Protein AF-0000000077361759 (afdb_homodimer)

Organism: Vitis vinifera (NCBI:txid29760)

Radius of gyration: 20.51 Å; Cα contacts (8 Å, |Δi|>4): 330; chains: 2; bounding box: 60×79×34 Å

Nearest PDB structures (foldseek):
  5kuy-assembly1_G  TM=6.971E-01  e=6.379E-03  synthetic construct
  1yqf-assembly2_E  TM=3.856E-01  e=1.684E+00  Leishmania major
  5kuy-assembly1_G  TM=6.968E-01  e=5.616E-03  synthetic construct
  1yqf-assembly2_E  TM=3.857E-01  e=1.584E+00  Leishmania major

InterPro domains:
  IPR000010 Cystatin domain [PF16845] (18-90)
  IPR046350 Cystatin superfamily [SSF54403] (20-90)

pLDDT: mean 85.82, std 22.62, range [22.23, 98.94]

Structure (mmCIF, N/CA/C/O backbone):
data_AF-0000000077361759-model_v1
#
loop_
_entity.id
_entity.type
_entity.pdbx_description
1 polymer 'Uncharacterized protein'
#
loop_
_atom_site.group_PDB
_atom_site.id
_atom_site.type_symbol
_atom_site.label_atom_id
_atom_site.label_alt_id
_atom_site.label_comp_id
_atom_site.label_asym_id
_atom_site.label_entity_id
_atom_site.label_seq_id
_atom_site.pdbx_PDB_ins_code
_atom_site.Cartn_x
_atom_site.Cartn_y
_atom_site.Cartn_z
_atom_site.occupancy
_atom_site.B_iso_or_equiv
_atom_site.auth_seq_id
_atom_site.auth_comp_id
_atom_site.auth_asym_id
_atom_site.auth_atom_id
_atom_site.pdbx_PDB_model_num
ATOM 1 N N . MET A 1 1 ? -42.688 -2.104 -2.352 1 22.23 1 MET A N 1
ATOM 2 C CA . MET A 1 1 ? -41.75 -3.201 -2.172 1 22.23 1 MET A CA 1
ATOM 3 C C . MET A 1 1 ? -40.312 -2.715 -2.32 1 22.23 1 MET A C 1
ATOM 5 O O . MET A 1 1 ? -39.875 -2.406 -3.428 1 22.23 1 MET A O 1
ATOM 9 N N . ALA A 1 2 ? -39.812 -1.783 -1.618 1 29.5 2 ALA A N 1
ATOM 10 C CA . ALA A 1 2 ? -38.969 -0.663 -1.976 1 29.5 2 ALA A CA 1
ATOM 11 C C . ALA A 1 2 ? -37.531 -1.145 -2.309 1 29.5 2 ALA A C 1
ATOM 13 O O . ALA A 1 2 ? -36.938 -1.868 -1.523 1 29.5 2 ALA A O 1
ATOM 14 N N . GLN A 1 3 ? -37.188 -1.726 -3.535 1 32.84 3 GLN A N 1
ATOM 15 C CA . GLN A 1 3 ? -36.188 -2.561 -4.211 1 32.84 3 GLN A CA 1
ATOM 16 C C . GLN A 1 3 ? -34.781 -2.115 -3.877 1 32.84 3 GLN A C 1
ATOM 18 O O . GLN A 1 3 ? -34.531 -0.922 -3.709 1 32.84 3 GLN A O 1
ATOM 23 N N . VAL A 1 4 ? -33.938 -2.748 -2.934 1 31.88 4 VAL A N 1
ATOM 24 C CA . VAL A 1 4 ? -32.688 -2.723 -2.223 1 31.88 4 VAL A CA 1
ATOM 25 C C . VAL A 1 4 ? -31.531 -2.482 -3.211 1 31.88 4 VAL A C 1
ATOM 27 O O . VAL A 1 4 ? -31.156 -3.381 -3.969 1 31.88 4 VAL A O 1
ATOM 30 N N . ALA A 1 5 ? -31.484 -1.568 -4.199 1 36.09 5 ALA A N 1
ATOM 31 C CA . ALA A 1 5 ? -30.531 -1.2 -5.246 1 36.09 5 ALA A CA 1
ATOM 32 C C . ALA A 1 5 ? -29.094 -1.32 -4.746 1 36.09 5 ALA A C 1
ATOM 34 O O . ALA A 1 5 ? -28.828 -1.143 -3.557 1 36.09 5 ALA A O 1
ATOM 35 N N . GLN A 1 6 ? -28.156 -2.26 -5.215 1 38.97 6 GLN A N 1
ATOM 36 C CA . GLN A 1 6 ? -26.766 -2.551 -4.949 1 38.97 6 GLN A CA 1
ATOM 37 C C . GLN A 1 6 ? -25.969 -1.269 -4.734 1 38.97 6 GLN A C 1
ATOM 39 O O . GLN A 1 6 ? -25.828 -0.453 -5.648 1 38.97 6 GLN A O 1
ATOM 44 N N . GLY A 1 7 ? -26.062 -0.328 -3.84 1 36.59 7 GLY A N 1
ATOM 45 C CA . GLY A 1 7 ? -25.625 0.999 -3.443 1 36.59 7 GLY A CA 1
ATOM 46 C C . GLY A 1 7 ? -24.172 1.281 -3.812 1 36.59 7 GLY A C 1
ATOM 47 O O . GLY A 1 7 ? -23.281 0.529 -3.436 1 36.59 7 GLY A O 1
ATOM 48 N N . VAL A 1 8 ? -23.875 1.602 -5.086 1 37.62 8 VAL A N 1
ATOM 49 C CA . VAL A 1 8 ? -22.578 2.201 -5.359 1 37.62 8 VAL A CA 1
ATOM 50 C C . VAL A 1 8 ? -22.125 3.02 -4.156 1 37.62 8 VAL A C 1
ATOM 52 O O . VAL A 1 8 ? -22.797 3.963 -3.744 1 37.62 8 VAL A O 1
ATOM 55 N N . GLN A 1 9 ? -21.922 2.57 -2.947 1 39.72 9 GLN A N 1
ATOM 56 C CA . GLN A 1 9 ? -21.281 3.324 -1.872 1 39.72 9 GLN A CA 1
ATOM 57 C C . GLN A 1 9 ? -20.094 4.117 -2.391 1 39.72 9 GLN A C 1
ATOM 59 O O . GLN A 1 9 ? -19.125 3.535 -2.9 1 39.72 9 GLN A O 1
ATOM 64 N N . LEU A 1 10 ? -20.344 5.125 -3.238 1 42.75 10 LEU A N 1
ATOM 65 C CA . LEU A 1 10 ? -19.234 6.051 -3.42 1 42.75 10 LEU A CA 1
ATOM 66 C C . LEU A 1 10 ? -18.391 6.152 -2.148 1 42.75 10 LEU A C 1
ATOM 68 O O . LEU A 1 10 ? -18.906 6.527 -1.093 1 42.75 10 LEU A O 1
ATOM 72 N N . GLN A 1 11 ? -17.672 5.191 -1.852 1 50.59 11 GLN A N 1
ATOM 73 C CA . GLN A 1 11 ? -16.844 5.27 -0.66 1 50.59 11 GLN A CA 1
ATOM 74 C C . GLN A 1 11 ? -16.188 6.645 -0.527 1 50.59 11 GLN A C 1
ATOM 76 O O . GLN A 1 11 ? -15.273 6.98 -1.274 1 50.59 11 GLN A O 1
ATOM 81 N N . SER A 1 12 ? -17.125 7.641 -0.289 1 61.78 12 SER A N 1
ATOM 82 C CA . SER A 1 12 ? -16.594 8.93 0.12 1 61.78 12 SER A CA 1
ATOM 83 C C . SER A 1 12 ? -15.453 8.758 1.12 1 61.78 12 SER A C 1
ATOM 85 O O . SER A 1 12 ? -15.531 7.93 2.025 1 61.78 12 SER A O 1
ATOM 87 N N . GLN A 1 13 ? -14.305 9.156 0.625 1 72.38 13 GLN A N 1
ATOM 88 C CA . GLN A 1 13 ? -13.188 9.172 1.56 1 72.38 13 GLN A CA 1
ATOM 89 C C . GLN A 1 13 ? -13.539 9.945 2.826 1 72.38 13 GLN A C 1
ATOM 91 O O . GLN A 1 13 ? -14.008 11.086 2.756 1 72.38 13 GLN A O 1
ATOM 96 N N . GLU A 1 14 ? -13.688 9.211 3.906 1 84.31 14 GLU A N 1
ATOM 97 C CA . GLU A 1 14 ? -13.867 9.914 5.176 1 84.31 14 GLU A CA 1
ATOM 98 C C . GLU A 1 14 ? -12.547 10.492 5.684 1 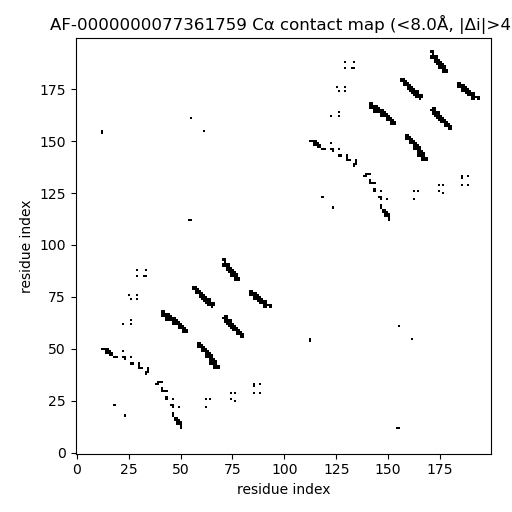84.31 14 GLU A C 1
ATOM 100 O O . GLU A 1 14 ? -11.531 9.797 5.699 1 84.31 14 GLU A O 1
ATOM 105 N N . TRP A 1 15 ? -12.547 11.812 5.812 1 92.38 15 TRP A N 1
ATOM 106 C CA . TRP A 1 15 ? -11.375 12.484 6.367 1 92.38 15 TRP A CA 1
ATOM 107 C C . TRP A 1 15 ? -11.594 12.828 7.84 1 92.38 15 TRP A C 1
ATOM 109 O O . TRP A 1 15 ? -12.68 13.25 8.234 1 92.38 15 TRP A O 1
ATOM 119 N N . VAL A 1 16 ? -10.617 12.562 8.602 1 91.44 16 VAL A N 1
ATOM 120 C CA . VAL A 1 16 ? -10.57 13.008 9.992 1 91.44 16 VAL A CA 1
ATOM 121 C C . VAL A 1 16 ? -9.734 14.281 10.094 1 91.44 16 VAL A C 1
ATOM 123 O O . VAL A 1 16 ? -8.57 14.305 9.688 1 91.44 16 VAL A O 1
ATOM 126 N N . MET A 1 17 ? -10.297 15.375 10.609 1 90.88 17 MET A N 1
ATOM 127 C CA . MET A 1 17 ? -9.656 16.688 10.625 1 90.88 17 MET A CA 1
ATOM 128 C C . MET A 1 17 ? -9.25 17.078 12.039 1 90.88 17 MET A C 1
ATOM 130 O O . MET A 1 17 ? -8.609 18.109 12.25 1 90.88 17 MET A O 1
ATOM 134 N N . VAL A 1 18 ? -9.445 16.297 12.938 1 87.56 18 VAL A N 1
ATOM 135 C CA . VAL A 1 18 ? -9.125 16.594 14.328 1 87.56 18 VAL A CA 1
ATOM 136 C C . VAL A 1 18 ? -7.766 15.984 14.688 1 87.56 18 VAL A C 1
ATOM 138 O O . VAL A 1 18 ? -7.277 15.086 13.992 1 87.56 18 VAL A O 1
ATOM 141 N N . GLU A 1 19 ? -7.285 16.547 15.773 1 89.5 19 GLU A N 1
ATOM 142 C CA . GLU A 1 19 ? -6.055 15.945 16.266 1 89.5 19 GLU A CA 1
ATOM 143 C C . GLU A 1 19 ? -6.211 14.438 16.469 1 89.5 19 GLU A C 1
ATOM 145 O O . GLU A 1 19 ? -7.191 13.984 17.062 1 89.5 19 GLU A O 1
ATOM 150 N N . ASN A 1 20 ? -5.254 13.742 15.945 1 94.88 20 ASN A N 1
ATOM 151 C CA . ASN A 1 20 ? -5.238 12.281 15.992 1 94.88 20 ASN A CA 1
ATOM 152 C C . ASN A 1 20 ? -3.82 11.75 16.172 1 94.88 20 ASN A C 1
ATOM 154 O O . ASN A 1 20 ? -2.984 11.883 15.281 1 94.88 20 ASN A O 1
ATOM 158 N N . LYS A 1 21 ? -3.643 11.109 17.328 1 96.81 21 LYS A N 1
ATOM 159 C CA . LYS A 1 21 ? -2.303 10.664 17.688 1 96.81 21 LYS A CA 1
ATOM 160 C C . LYS A 1 21 ? -1.774 9.633 16.703 1 96.81 21 LYS A C 1
ATOM 162 O O . LYS A 1 21 ? -0.574 9.578 16.438 1 96.81 21 LYS A O 1
ATOM 167 N N . ASP A 1 22 ? -2.645 8.75 16.25 1 97.94 22 ASP A N 1
ATOM 168 C CA . ASP A 1 22 ? -2.229 7.727 15.297 1 97.94 22 ASP A CA 1
ATOM 169 C C . ASP A 1 22 ? -1.763 8.352 13.984 1 97.94 22 ASP A C 1
ATOM 171 O O . ASP A 1 22 ? -0.723 7.973 13.445 1 97.94 22 ASP A O 1
ATOM 175 N N . TYR A 1 23 ? -2.525 9.328 13.469 1 98.5 23 TYR A N 1
ATOM 176 C CA . TYR A 1 23 ? -2.123 10.023 12.25 1 98.5 23 TYR A CA 1
ATOM 177 C C . TYR A 1 23 ? -0.838 10.812 12.477 1 98.5 23 TYR A C 1
ATOM 179 O O . TYR A 1 23 ? 0.028 10.859 11.602 1 98.5 23 TYR A O 1
ATOM 187 N N . ASP A 1 24 ? -0.705 11.383 13.68 1 98.62 24 ASP A N 1
ATOM 188 C CA . ASP A 1 24 ? 0.52 12.125 13.969 1 98.62 24 ASP A CA 1
ATOM 189 C C . ASP A 1 24 ? 1.739 11.203 13.922 1 98.62 24 ASP A C 1
ATOM 191 O O . ASP A 1 24 ? 2.775 11.57 13.359 1 98.62 24 ASP A O 1
ATOM 195 N N . ARG A 1 25 ? 1.594 10.102 14.516 1 98.69 25 ARG A N 1
ATOM 196 C CA . ARG A 1 25 ? 2.682 9.125 14.547 1 98.69 25 ARG A CA 1
ATOM 197 C C . ARG A 1 25 ? 3.127 8.758 13.141 1 98.69 25 ARG A C 1
ATOM 199 O O . ARG A 1 25 ? 4.324 8.758 12.844 1 98.69 25 ARG A O 1
ATOM 206 N N . VAL A 1 26 ? 2.207 8.484 12.352 1 98.75 26 VAL A N 1
ATOM 207 C CA . VAL A 1 26 ? 2.502 8.031 10.992 1 98.75 26 VAL A CA 1
ATOM 208 C C . VAL A 1 26 ? 3.043 9.195 10.172 1 98.75 26 VAL A C 1
ATOM 210 O O . VAL A 1 26 ? 3.947 9.016 9.352 1 98.75 26 VAL A O 1
ATOM 213 N N . ALA A 1 27 ? 2.553 10.375 10.398 1 98.88 27 ALA A N 1
ATOM 214 C CA . ALA A 1 27 ? 3.029 11.562 9.695 1 98.88 27 ALA A CA 1
ATOM 215 C C . ALA A 1 27 ? 4.488 11.852 10.031 1 98.88 27 ALA A C 1
ATOM 217 O O . ALA A 1 27 ? 5.281 12.188 9.148 1 98.88 27 ALA A O 1
ATOM 218 N N . LYS A 1 28 ? 4.777 11.742 11.242 1 98.81 28 LYS A N 1
ATOM 219 C CA . LYS A 1 28 ? 6.164 11.945 11.656 1 98.81 28 LYS A CA 1
ATOM 220 C C . LYS A 1 28 ? 7.09 10.938 10.977 1 98.81 28 LYS A C 1
ATOM 222 O O . LYS A 1 28 ? 8.188 11.297 10.531 1 98.81 28 LYS A O 1
ATOM 227 N N . TYR A 1 29 ? 6.672 9.742 10.859 1 98.94 29 TYR A N 1
ATOM 228 C CA . TYR A 1 29 ? 7.438 8.75 10.109 1 98.94 29 TYR A CA 1
ATOM 229 C C . TYR A 1 29 ? 7.605 9.188 8.656 1 98.94 29 TYR A C 1
ATOM 231 O O . TYR A 1 29 ? 8.695 9.086 8.094 1 98.94 29 TYR A O 1
ATOM 239 N N . ALA A 1 30 ? 6.547 9.594 8.055 1 98.88 30 ALA A N 1
ATOM 240 C CA . ALA A 1 30 ? 6.574 9.977 6.645 1 98.88 30 ALA A CA 1
ATOM 241 C C . ALA A 1 30 ? 7.574 11.109 6.406 1 98.88 30 ALA A C 1
ATOM 243 O O . ALA A 1 30 ? 8.344 11.07 5.449 1 98.88 30 ALA A O 1
ATOM 244 N N . VAL A 1 31 ? 7.527 12.078 7.246 1 98.88 31 VAL A N 1
ATOM 245 C CA . VAL A 1 31 ? 8.438 13.211 7.117 1 98.88 31 VAL A CA 1
ATOM 246 C C . VAL A 1 31 ? 9.875 12.742 7.281 1 98.88 31 VAL A C 1
ATOM 248 O O . VAL A 1 31 ? 10.75 13.117 6.492 1 98.88 31 VAL A O 1
ATOM 251 N N . ALA A 1 32 ? 10.125 11.93 8.289 1 98.81 32 ALA A N 1
ATOM 252 C CA . ALA A 1 32 ? 11.477 11.414 8.531 1 98.81 32 ALA A CA 1
ATOM 253 C C . ALA A 1 32 ? 11.961 10.578 7.348 1 98.81 32 ALA A C 1
ATOM 255 O O . ALA A 1 32 ? 13.117 10.695 6.934 1 98.81 32 ALA A O 1
ATOM 256 N N . GLU A 1 33 ? 11.156 9.734 6.824 1 98.62 33 GLU A N 1
ATOM 257 C CA . GLU A 1 33 ? 11.523 8.883 5.695 1 98.62 33 GLU A CA 1
ATOM 258 C C . GLU A 1 33 ? 11.812 9.711 4.449 1 98.62 33 GLU A C 1
ATOM 260 O O . GLU A 1 33 ? 12.742 9.406 3.695 1 98.62 33 GLU A O 1
ATOM 265 N N . GLU A 1 34 ? 10.969 10.695 4.219 1 98.5 34 GLU A N 1
ATOM 266 C CA . GLU A 1 34 ? 11.227 11.594 3.098 1 98.5 34 GLU A CA 1
ATOM 267 C C . GLU A 1 34 ? 12.586 12.281 3.24 1 98.5 34 GLU A C 1
ATOM 269 O O . GLU A 1 34 ? 13.344 12.367 2.273 1 98.5 34 GLU A O 1
ATOM 274 N N . ASN A 1 35 ? 12.867 12.75 4.426 1 98.75 35 ASN A N 1
ATOM 275 C CA . ASN A 1 35 ? 14.164 13.352 4.691 1 98.75 35 ASN A CA 1
ATOM 276 C C . ASN A 1 35 ? 15.305 12.375 4.418 1 98.75 35 ASN A C 1
ATOM 278 O O . ASN A 1 35 ? 16.328 12.758 3.855 1 98.75 35 ASN A O 1
ATOM 282 N N . ARG A 1 36 ? 15.109 11.242 4.891 1 98.56 36 ARG A N 1
ATOM 283 C CA . ARG A 1 36 ? 16.141 10.219 4.68 1 98.56 36 ARG A CA 1
ATOM 284 C C . ARG A 1 36 ? 16.359 9.969 3.191 1 98.56 36 ARG A C 1
ATOM 286 O O . ARG A 1 36 ? 17.5 9.891 2.734 1 98.56 36 ARG A O 1
ATOM 293 N N . ARG A 1 37 ? 15.352 9.875 2.422 1 96.75 37 ARG A N 1
ATOM 294 C CA . ARG A 1 37 ? 15.414 9.539 1.002 1 96.75 37 ARG A CA 1
ATOM 295 C C . ARG A 1 37 ? 16.031 10.68 0.2 1 96.75 37 ARG A C 1
ATOM 297 O O . ARG A 1 37 ? 16.781 10.438 -0.756 1 96.75 37 ARG A O 1
ATOM 304 N N . LYS A 1 38 ? 15.711 11.867 0.56 1 96.81 38 LYS A N 1
ATOM 305 C CA . LYS A 1 38 ? 16.094 13 -0.277 1 96.81 38 LYS A CA 1
ATOM 306 C C . LYS A 1 38 ? 17.25 13.781 0.347 1 96.81 38 LYS A C 1
ATOM 308 O O . LYS A 1 38 ? 17.766 14.727 -0.255 1 96.81 38 LYS A O 1
ATOM 313 N N . GLY A 1 39 ? 17.578 13.344 1.485 1 97.25 39 GLY A N 1
ATOM 314 C CA . GLY A 1 39 ? 18.594 14.102 2.203 1 97.25 39 GLY A CA 1
ATOM 315 C C . GLY A 1 39 ? 18.094 15.453 2.68 1 97.25 39 GLY A C 1
ATOM 316 O O . GLY A 1 39 ? 18.844 16.438 2.66 1 97.25 39 GLY A O 1
ATOM 317 N N . GLY A 1 40 ? 16.875 15.438 3.057 1 97.19 40 GLY A N 1
ATOM 318 C CA . GLY A 1 40 ? 16.266 16.703 3.48 1 97.19 40 GLY A CA 1
ATOM 319 C C . GLY A 1 40 ? 16.219 16.859 4.988 1 97.19 40 GLY A C 1
ATOM 320 O O . GLY A 1 40 ? 16.766 16.031 5.723 1 97.19 40 GLY A O 1
ATOM 321 N N . HIS A 1 41 ? 15.547 18 5.414 1 98 41 HIS A N 1
ATOM 322 C CA . HIS A 1 41 ? 15.469 18.297 6.84 1 98 41 HIS A CA 1
ATOM 323 C C . HIS A 1 41 ? 14.109 18.891 7.203 1 98 41 HIS A C 1
ATOM 325 O O . HIS A 1 41 ? 14.023 19.766 8.07 1 98 41 HIS A O 1
ATOM 331 N N . LEU A 1 42 ? 13.141 18.438 6.57 1 98.12 42 LEU A N 1
ATOM 332 C CA . LEU A 1 42 ? 11.781 18.875 6.879 1 98.12 42 LEU A CA 1
ATOM 333 C C . LEU A 1 42 ? 11.414 18.516 8.312 1 98.12 42 LEU A C 1
ATOM 335 O O . LEU A 1 42 ? 11.844 17.484 8.836 1 98.12 42 LEU A O 1
ATOM 339 N N . LYS A 1 43 ? 10.648 19.453 8.898 1 98.62 43 LYS A N 1
ATOM 340 C CA . LYS A 1 43 ? 10.164 19.203 10.25 1 98.62 43 LYS A CA 1
ATOM 341 C C . LYS A 1 43 ? 8.641 19.141 10.289 1 98.62 43 LYS A C 1
ATOM 343 O O . LYS A 1 43 ? 7.969 20 9.727 1 98.62 43 LYS A O 1
ATOM 348 N N . PHE A 1 44 ? 8.148 18.172 11.062 1 98.69 44 PHE A N 1
ATOM 349 C CA . PHE A 1 44 ? 6.715 17.969 11.234 1 98.69 44 PHE A CA 1
ATOM 350 C C . PHE A 1 44 ? 6.102 19.062 12.086 1 98.69 44 PHE A C 1
ATOM 352 O O . PHE A 1 44 ? 6.648 19.438 13.125 1 98.69 44 PHE A O 1
ATOM 359 N N . LYS A 1 45 ? 5 19.547 11.555 1 98.31 45 LYS A N 1
ATOM 360 C CA . LYS A 1 45 ? 4.23 20.5 12.352 1 98.31 45 LYS A CA 1
ATOM 361 C C . LYS A 1 45 ? 2.908 19.891 12.812 1 98.31 45 LYS A C 1
ATOM 363 O O . LYS A 1 45 ? 2.646 19.797 14.016 1 98.31 45 LYS A O 1
ATOM 368 N N . CYS A 1 46 ? 2.004 19.5 11.906 1 98.25 46 CYS A N 1
ATOM 369 C CA . CYS A 1 46 ? 0.742 18.859 12.266 1 98.25 46 CYS A CA 1
ATOM 370 C C . CYS A 1 46 ? 0.167 18.094 11.078 1 98.25 46 CYS A C 1
ATOM 372 O O . CYS A 1 46 ? 0.627 18.25 9.945 1 98.25 46 CYS A O 1
ATOM 374 N N . VAL A 1 47 ? -0.775 17.234 11.422 1 98.62 47 VAL A N 1
ATOM 375 C CA . VAL A 1 47 ? -1.627 16.656 10.398 1 98.62 47 VAL A CA 1
ATOM 376 C C . VAL A 1 47 ? -2.873 17.516 10.203 1 98.62 47 VAL A C 1
ATOM 378 O O . VAL A 1 47 ? -3.646 17.719 11.141 1 98.62 47 VAL A O 1
ATOM 381 N N . ILE A 1 48 ? -3.045 18.016 8.938 1 98 48 ILE A N 1
ATOM 382 C CA . ILE A 1 48 ? -4.23 18.812 8.617 1 98 48 ILE A CA 1
ATOM 383 C C . ILE A 1 48 ? -5.449 17.891 8.523 1 98 48 ILE A C 1
ATOM 385 O O . ILE A 1 48 ? -6.512 18.203 9.07 1 98 48 ILE A O 1
ATOM 389 N N . LYS A 1 49 ? -5.328 16.812 7.906 1 97.56 49 LYS A N 1
ATOM 390 C CA . LYS A 1 49 ? -6.355 15.773 7.816 1 97.56 49 LYS A CA 1
ATOM 391 C C . LYS A 1 49 ? -5.758 14.445 7.383 1 97.56 49 LYS A C 1
ATOM 393 O O . LYS A 1 49 ? -4.688 14.406 6.773 1 97.56 49 LYS A O 1
ATOM 398 N N . GLY A 1 50 ? -6.41 13.391 7.699 1 97.81 50 GLY A N 1
ATOM 399 C CA . GLY A 1 50 ? -5.969 12.047 7.352 1 97.81 50 GLY A CA 1
ATOM 400 C C . GLY A 1 50 ? -7.113 11.078 7.145 1 97.81 50 GLY A C 1
ATOM 401 O O . GLY A 1 50 ? -8.227 11.32 7.605 1 97.81 50 GLY A O 1
ATOM 402 N N . SER A 1 51 ? -6.883 10.086 6.434 1 96.81 51 SER A N 1
ATOM 403 C CA . SER A 1 51 ? -7.758 8.938 6.219 1 96.81 51 SER A CA 1
ATOM 404 C C . SER A 1 51 ? -6.969 7.633 6.184 1 96.81 51 SER A C 1
ATOM 406 O O . SER A 1 51 ? -5.781 7.629 5.848 1 96.81 51 SER A O 1
ATOM 408 N N . LYS A 1 52 ? -7.621 6.594 6.609 1 95.12 52 LYS A N 1
ATOM 409 C CA . LYS A 1 52 ? -6.957 5.297 6.512 1 95.12 52 LYS A CA 1
ATOM 410 C C . LYS A 1 52 ? -7.961 4.188 6.223 1 95.12 52 LYS A C 1
ATOM 412 O O . LYS A 1 52 ? -9.148 4.316 6.535 1 95.12 52 LYS A O 1
ATOM 417 N N . ILE A 1 53 ? -7.574 3.146 5.648 1 92.69 53 ILE A N 1
ATOM 418 C CA . ILE A 1 53 ? -8.312 1.899 5.488 1 92.69 53 ILE A CA 1
ATOM 419 C C . ILE A 1 53 ? -7.461 0.726 5.965 1 92.69 53 ILE A C 1
ATOM 421 O O . ILE A 1 53 ? -6.23 0.759 5.855 1 92.69 53 ILE A O 1
ATOM 425 N N . ASN A 1 54 ? -8.055 -0.168 6.598 1 92.62 54 ASN A N 1
ATOM 426 C CA . ASN A 1 54 ? -7.422 -1.42 6.996 1 92.62 54 ASN A CA 1
ATOM 427 C C . ASN A 1 54 ? -8.023 -2.613 6.258 1 92.62 54 ASN A C 1
ATOM 429 O O . ASN A 1 54 ? -9.219 -2.883 6.383 1 92.62 54 ASN A O 1
ATOM 433 N N . GLN A 1 55 ? -7.199 -3.141 5.453 1 90.44 55 GLN A N 1
ATOM 434 C CA . GLN A 1 55 ? -7.586 -4.328 4.695 1 90.44 55 GLN A CA 1
ATOM 435 C C . GLN A 1 55 ? -6.477 -5.375 4.719 1 90.44 55 GLN A C 1
ATOM 437 O O . GLN A 1 55 ? -5.297 -5.043 4.586 1 90.44 55 GLN A O 1
ATOM 442 N N . TRP A 1 56 ? -6.797 -6.68 4.867 1 92.06 56 TRP A N 1
ATOM 443 C CA . TRP A 1 56 ? -5.934 -7.852 4.773 1 92.06 56 TRP A CA 1
ATOM 444 C C . TRP A 1 56 ? -4.773 -7.758 5.758 1 92.06 56 TRP A C 1
ATOM 446 O O . TRP A 1 56 ? -3.662 -8.195 5.461 1 92.06 56 TRP A O 1
ATOM 456 N N . GLY A 1 57 ? -4.859 -7.027 6.758 1 92.44 57 GLY A N 1
ATOM 457 C CA . GLY A 1 57 ? -3.797 -6.906 7.742 1 92.44 57 GLY A CA 1
ATOM 458 C C . GLY A 1 57 ? -2.82 -5.789 7.43 1 92.44 57 GLY A C 1
ATOM 459 O O . GLY A 1 57 ? -1.754 -5.699 8.039 1 92.44 57 GLY A O 1
ATOM 460 N N . ILE A 1 58 ? -3.174 -4.992 6.445 1 94.5 58 ILE A N 1
ATOM 461 C CA . ILE A 1 58 ? -2.348 -3.838 6.109 1 94.5 58 ILE A CA 1
ATOM 462 C C . ILE A 1 58 ? -3.184 -2.562 6.184 1 94.5 58 ILE A C 1
ATOM 464 O O . ILE A 1 58 ? -4.332 -2.537 5.73 1 94.5 58 ILE A O 1
ATOM 468 N N . THR A 1 59 ? -2.678 -1.527 6.746 1 96.31 59 THR A N 1
ATOM 469 C CA . THR A 1 59 ? -3.322 -0.22 6.801 1 96.31 59 THR A CA 1
ATOM 470 C C . THR A 1 59 ? -2.688 0.737 5.797 1 96.31 59 THR A C 1
ATOM 472 O O . THR A 1 59 ? -1.462 0.812 5.691 1 96.31 59 THR A O 1
ATOM 475 N N . LEU A 1 60 ? -3.553 1.445 5.047 1 96.62 60 LEU A N 1
ATOM 476 C CA . LEU A 1 60 ? -3.119 2.533 4.18 1 96.62 60 LEU A CA 1
ATOM 477 C C . LEU A 1 60 ? -3.57 3.883 4.73 1 96.62 60 LEU A C 1
ATOM 479 O O . LEU A 1 60 ? -4.734 4.047 5.105 1 96.62 60 LEU A O 1
ATOM 483 N N . TYR A 1 61 ? -2.588 4.742 4.797 1 97.56 61 TYR A N 1
ATOM 484 C CA . TYR A 1 61 ? -2.887 6.105 5.23 1 97.56 61 TYR A CA 1
ATOM 485 C C . TYR A 1 61 ? -2.766 7.086 4.07 1 97.56 61 TYR A C 1
ATOM 487 O O . TYR A 1 61 ? -1.832 6.996 3.268 1 97.56 61 TYR A O 1
ATOM 495 N N . ASN A 1 62 ? -3.713 7.91 3.912 1 98 62 ASN A N 1
ATOM 496 C CA . ASN A 1 62 ? -3.666 9.141 3.131 1 98 62 ASN A CA 1
ATOM 497 C C . ASN A 1 62 ? -3.688 10.375 4.031 1 98 62 ASN A C 1
ATOM 499 O O . ASN A 1 62 ? -4.707 10.68 4.648 1 98 62 ASN A O 1
ATOM 503 N N . LEU A 1 63 ? -2.498 11.086 4.09 1 98.31 63 LEU A N 1
ATOM 504 C CA . LEU A 1 63 ? -2.346 12.172 5.055 1 98.31 63 LEU A CA 1
ATOM 505 C C . LEU A 1 63 ? -2.064 13.492 4.344 1 98.31 63 LEU A C 1
ATOM 507 O O . LEU A 1 63 ? -1.31 13.531 3.371 1 98.31 63 LEU A O 1
ATOM 511 N N . ILE A 1 64 ? -2.635 14.555 4.789 1 98.56 64 ILE A N 1
ATOM 512 C CA . ILE A 1 64 ? -2.188 15.914 4.504 1 98.56 64 ILE A CA 1
ATOM 513 C C . ILE A 1 64 ? -1.475 16.484 5.727 1 98.56 64 ILE A C 1
ATOM 515 O O . ILE A 1 64 ? -2.076 16.625 6.793 1 98.56 64 ILE A O 1
ATOM 519 N N . ILE A 1 65 ? -0.257 16.781 5.52 1 98.5 65 ILE A N 1
ATOM 520 C CA . ILE A 1 65 ? 0.669 17.141 6.586 1 98.5 65 ILE A CA 1
ATOM 521 C C . ILE A 1 65 ? 1.162 18.562 6.387 1 98.5 65 ILE A C 1
ATOM 523 O O . ILE A 1 65 ? 1.475 18.969 5.262 1 98.5 65 ILE A O 1
ATOM 527 N N . GLU A 1 66 ? 1.211 19.328 7.438 1 98.12 66 GLU A N 1
ATOM 528 C CA . GLU A 1 66 ? 1.899 20.609 7.418 1 98.12 66 GLU A CA 1
ATOM 529 C C . GLU A 1 66 ? 3.277 20.516 8.062 1 98.12 66 GLU A C 1
ATOM 531 O O . GLU A 1 66 ? 3.434 19.875 9.117 1 98.12 66 GLU A O 1
ATOM 536 N N . ALA A 1 67 ? 4.199 21.109 7.367 1 98.06 67 ALA A N 1
ATOM 537 C CA . ALA A 1 67 ? 5.539 21.219 7.938 1 98.06 67 ALA A CA 1
ATOM 538 C C . ALA A 1 67 ? 5.801 22.641 8.461 1 98.06 67 ALA A C 1
ATOM 540 O O . ALA A 1 67 ? 4.984 23.547 8.258 1 98.06 67 ALA A O 1
ATOM 541 N N . THR A 1 68 ? 7.012 22.766 9.047 1 97.88 68 THR A N 1
ATOM 542 C CA . THR A 1 68 ? 7.328 24.047 9.672 1 97.88 68 THR A CA 1
ATOM 543 C C . THR A 1 68 ? 7.711 25.078 8.625 1 97.88 68 THR A C 1
ATOM 545 O O . THR A 1 68 ? 7.789 26.281 8.93 1 97.88 68 THR A O 1
ATOM 548 N N . ASN A 1 69 ? 7.93 24.703 7.414 1 96.75 69 ASN A N 1
ATOM 549 C CA . ASN A 1 69 ? 8.156 25.641 6.324 1 96.75 69 ASN A CA 1
ATOM 550 C C . ASN A 1 69 ? 6.848 26.188 5.77 1 96.75 69 ASN A C 1
ATOM 552 O O . ASN A 1 69 ? 6.836 26.859 4.734 1 96.75 69 ASN A O 1
ATOM 556 N N . ASP A 1 70 ? 5.793 25.828 6.324 1 95.5 70 ASP A N 1
ATOM 557 C CA . ASP A 1 70 ? 4.438 26.312 6.047 1 95.5 70 ASP A CA 1
ATOM 558 C C . ASP A 1 70 ? 3.918 25.75 4.73 1 95.5 70 ASP A C 1
ATOM 560 O O . ASP A 1 70 ? 2.965 26.266 4.156 1 95.5 70 ASP A O 1
ATOM 564 N N . ASN A 1 71 ? 4.566 24.75 4.266 1 97.5 71 ASN A N 1
ATOM 565 C CA . ASN A 1 71 ? 4.047 24.016 3.121 1 97.5 71 ASN A CA 1
ATOM 566 C C . ASN A 1 71 ? 3.262 22.781 3.559 1 97.5 71 ASN A C 1
ATOM 568 O O . ASN A 1 71 ? 3.459 22.281 4.664 1 97.5 71 ASN A O 1
ATOM 572 N N . GLN A 1 72 ? 2.328 22.438 2.693 1 98.31 72 GLN A N 1
ATOM 573 C CA . GLN A 1 72 ? 1.567 21.203 2.908 1 98.31 72 GLN A CA 1
ATOM 574 C C . GLN A 1 72 ? 2.053 20.094 1.988 1 98.31 72 GLN A C 1
ATOM 576 O O . GLN A 1 72 ? 2.424 20.344 0.84 1 98.31 72 GLN A O 1
ATOM 581 N N . TYR A 1 73 ? 1.973 18.922 2.561 1 98.31 73 TYR A N 1
ATOM 582 C CA . TYR A 1 73 ? 2.412 17.734 1.841 1 98.31 73 TYR A CA 1
ATOM 583 C C . TYR A 1 73 ? 1.379 16.609 1.95 1 98.31 73 TYR A C 1
ATOM 585 O O . TYR A 1 73 ? 0.725 16.469 2.984 1 98.31 73 TYR A O 1
ATOM 593 N N . GLN A 1 74 ? 1.2 15.898 0.91 1 98.31 74 GLN A N 1
ATOM 594 C CA . GLN A 1 74 ? 0.437 14.656 0.949 1 98.31 74 GLN A CA 1
ATOM 595 C C . GLN A 1 74 ? 1.361 13.445 1.048 1 98.31 74 GLN A C 1
ATOM 597 O O . GLN A 1 74 ? 2.332 13.336 0.296 1 98.31 74 GLN A O 1
ATOM 602 N N . ALA A 1 75 ? 1.076 12.586 1.982 1 98.38 75 ALA A N 1
ATOM 603 C CA . ALA A 1 75 ? 1.854 11.359 2.16 1 98.38 75 ALA A CA 1
ATOM 604 C C . ALA A 1 75 ? 0.956 10.125 2.119 1 98.38 75 ALA A C 1
ATOM 606 O O . ALA A 1 75 ? -0.113 10.109 2.734 1 98.38 75 ALA A O 1
ATOM 607 N N . PHE A 1 76 ? 1.329 9.156 1.383 1 97.88 76 PHE A N 1
ATOM 608 C CA . PHE A 1 76 ? 0.751 7.82 1.431 1 97.88 76 PHE A CA 1
ATOM 609 C C . PHE A 1 76 ? 1.687 6.852 2.145 1 97.88 76 PHE A C 1
ATOM 611 O O . PHE A 1 76 ? 2.838 6.68 1.738 1 97.88 76 PHE A O 1
ATOM 618 N N . VAL A 1 77 ? 1.16 6.281 3.221 1 98.38 77 VAL A N 1
ATOM 619 C CA . VAL A 1 77 ? 1.954 5.383 4.055 1 98.38 77 VAL A CA 1
ATOM 620 C C . VAL A 1 77 ? 1.202 4.07 4.258 1 98.38 77 VAL A C 1
ATOM 622 O O . VAL A 1 77 ? -0.028 4.059 4.355 1 98.38 77 VAL A O 1
ATOM 625 N N . TRP A 1 78 ? 1.927 2.957 4.324 1 97.38 78 TRP A N 1
ATOM 626 C CA . TRP A 1 78 ? 1.327 1.678 4.691 1 97.38 78 TRP A CA 1
ATOM 627 C C . TRP A 1 78 ? 1.974 1.116 5.953 1 97.38 78 TRP A C 1
ATOM 629 O O . TRP A 1 78 ? 3.158 1.345 6.207 1 97.38 78 TRP A O 1
ATOM 639 N N . GLU A 1 79 ? 1.12 0.425 6.711 1 97.81 79 GLU A N 1
ATOM 640 C CA . GLU A 1 79 ? 1.601 -0.269 7.902 1 97.81 79 GLU A CA 1
ATOM 641 C C . GLU A 1 79 ? 0.991 -1.664 8.016 1 97.81 79 GLU A C 1
ATOM 643 O O . GLU A 1 79 ? -0.195 -1.852 7.734 1 97.81 79 GLU A O 1
ATOM 648 N N . THR A 1 80 ? 1.804 -2.643 8.352 1 95.19 80 THR A N 1
ATOM 649 C CA . THR A 1 80 ? 1.354 -3.939 8.844 1 95.19 80 THR A CA 1
ATOM 650 C C . THR A 1 80 ? 1.653 -4.082 10.336 1 95.19 80 THR A C 1
ATOM 652 O O . THR A 1 80 ? 2.08 -3.123 10.984 1 95.19 80 THR A O 1
ATOM 655 N N . GLN A 1 81 ? 1.371 -5.355 10.859 1 95.19 81 GLN A N 1
ATOM 656 C CA . GLN A 1 81 ? 1.625 -5.562 12.281 1 95.19 81 GLN A CA 1
ATOM 657 C C . GLN A 1 81 ? 3.1 -5.352 12.617 1 95.19 81 GLN A C 1
ATOM 659 O O . GLN A 1 81 ? 3.436 -4.922 13.719 1 95.19 81 GLN A O 1
ATOM 664 N N . SER A 1 82 ? 3.959 -5.434 11.445 1 94.62 82 SER A N 1
ATOM 665 C CA . SER A 1 82 ? 5.379 -5.469 11.781 1 94.62 82 SER A CA 1
ATOM 666 C C . SER A 1 82 ? 6.172 -4.484 10.922 1 94.62 82 SER A C 1
ATOM 668 O O . SER A 1 82 ? 7.332 -4.191 11.219 1 94.62 82 SER A O 1
ATOM 670 N N . ASP A 1 83 ? 5.641 -4.074 9.961 1 95.88 83 ASP A N 1
ATOM 671 C CA . ASP A 1 83 ? 6.402 -3.262 9.016 1 95.88 83 ASP A CA 1
ATOM 672 C C . ASP A 1 83 ? 5.594 -2.049 8.555 1 95.88 83 ASP A C 1
ATOM 674 O O . ASP A 1 83 ? 4.371 -2.016 8.711 1 95.88 83 ASP A O 1
ATOM 678 N N . LYS A 1 84 ? 6.344 -1.035 8.062 1 97.69 84 LYS A N 1
ATOM 679 C CA . LYS A 1 84 ? 5.719 0.13 7.441 1 97.69 84 LYS A CA 1
ATOM 680 C C . LYS A 1 84 ? 6.605 0.708 6.34 1 97.69 84 LYS A C 1
ATOM 682 O O . LYS A 1 84 ? 7.793 0.387 6.262 1 97.69 84 LYS A O 1
ATOM 687 N N . GLY A 1 85 ? 5.902 1.512 5.48 1 97.19 85 GLY A N 1
ATOM 688 C CA . GLY A 1 85 ? 6.66 2.15 4.418 1 97.19 85 GLY A CA 1
ATOM 689 C C . GLY A 1 85 ? 5.961 3.359 3.826 1 97.19 85 GLY A C 1
ATOM 690 O O . GLY A 1 85 ? 4.742 3.504 3.959 1 97.19 85 GLY A O 1
ATOM 691 N N . LEU A 1 86 ? 6.758 4.223 3.283 1 98 86 LEU A N 1
ATOM 692 C CA . LEU A 1 86 ? 6.273 5.406 2.582 1 98 86 LEU A CA 1
ATOM 693 C C . LEU A 1 86 ? 6.129 5.133 1.089 1 98 86 LEU A C 1
ATOM 695 O O . LEU A 1 86 ? 7.098 4.762 0.424 1 98 86 LEU A O 1
ATOM 699 N N . ILE A 1 87 ? 4.91 5.242 0.659 1 96.5 87 ILE A N 1
ATOM 700 C CA . ILE A 1 87 ? 4.668 5.059 -0.768 1 96.5 87 ILE A CA 1
ATOM 701 C C . ILE A 1 87 ? 5.027 6.336 -1.521 1 96.5 87 ILE A C 1
ATOM 703 O O . ILE A 1 87 ? 5.781 6.297 -2.498 1 96.5 87 ILE A O 1
ATOM 707 N N . SER A 1 88 ? 4.484 7.461 -1.088 1 96.62 88 SER A N 1
ATOM 708 C CA . SER A 1 88 ? 4.75 8.734 -1.751 1 96.62 88 SER A CA 1
ATOM 709 C C . SER A 1 88 ? 4.656 9.898 -0.771 1 96.62 88 SER A C 1
ATOM 711 O O . SER A 1 88 ? 3.998 9.797 0.266 1 96.62 88 SER A O 1
ATOM 713 N N . PHE A 1 89 ? 5.336 10.922 -1.123 1 97.69 89 PHE A N 1
ATOM 714 C CA . PHE A 1 89 ? 5.379 12.188 -0.391 1 97.69 89 PHE A CA 1
ATOM 715 C C . PHE A 1 89 ? 5.516 13.359 -1.348 1 97.69 89 PHE A C 1
ATOM 717 O O . PHE A 1 89 ? 6.574 13.57 -1.943 1 97.69 89 PHE A O 1
ATOM 724 N N . LEU A 1 90 ? 4.441 14.141 -1.436 1 97.44 90 LEU A N 1
ATOM 725 C CA . LEU A 1 90 ? 4.406 15.18 -2.455 1 97.44 90 LEU A CA 1
ATOM 726 C C . LEU A 1 90 ? 4.039 16.531 -1.841 1 97.44 90 LEU A C 1
ATOM 728 O O . LEU A 1 90 ? 3.123 16.609 -1.021 1 97.44 90 LEU A O 1
ATOM 732 N N . GLN A 1 91 ? 4.773 17.5 -2.217 1 98.06 91 GLN A N 1
ATOM 733 C CA . GLN A 1 91 ? 4.375 18.844 -1.821 1 98.06 91 GLN A CA 1
ATOM 734 C C . GLN A 1 91 ? 3.131 19.297 -2.582 1 98.06 91 GLN A C 1
ATOM 736 O O . GLN A 1 91 ? 3.049 19.141 -3.801 1 98.06 91 GLN A O 1
ATOM 741 N N . LEU A 1 92 ? 2.148 19.812 -1.817 1 97.5 92 LEU A N 1
ATOM 742 C CA . LEU A 1 92 ? 0.926 20.297 -2.441 1 97.5 92 LEU A CA 1
ATOM 743 C C . LEU A 1 92 ? 1.08 21.766 -2.861 1 97.5 92 LEU A C 1
ATOM 745 O O . LEU A 1 92 ? 1.826 22.516 -2.236 1 97.5 92 LEU A O 1
ATOM 749 N N . PRO A 1 93 ? 0.381 22.078 -4.02 1 93.44 93 PRO A N 1
ATOM 750 C CA . PRO A 1 93 ? 0.474 23.484 -4.43 1 93.44 93 PRO A CA 1
ATOM 751 C C . PRO A 1 93 ? -0.112 24.438 -3.393 1 93.44 93 PRO A C 1
ATOM 753 O O . PRO A 1 93 ? -1.092 24.109 -2.723 1 93.44 93 PRO A O 1
ATOM 756 N N . GLY A 1 94 ? 0.645 25.312 -2.967 1 79.69 94 GLY A N 1
ATOM 757 C CA . GLY A 1 94 ? 0.152 26.328 -2.039 1 79.69 94 GLY A CA 1
ATOM 758 C C . GLY A 1 94 ? -1.103 27.016 -2.527 1 79.69 94 GLY A C 1
ATOM 759 O O . GLY A 1 94 ? -1.366 27.062 -3.73 1 79.69 94 GLY A O 1
ATOM 760 N N . ASN A 1 95 ? -2.219 26.781 -1.857 1 54 95 ASN A N 1
ATOM 761 C CA . ASN A 1 95 ? -3.279 27.703 -2.25 1 54 95 ASN A CA 1
ATOM 762 C C . ASN A 1 95 ? -2.768 29.141 -2.354 1 54 95 ASN A C 1
ATOM 764 O O . ASN A 1 95 ? -2.682 29.844 -1.35 1 54 95 ASN A O 1
ATOM 768 N N . ASP A 1 96 ? -1.662 29.375 -2.967 1 46.25 96 ASP A N 1
ATOM 769 C CA . ASP A 1 96 ? -1.558 30.797 -3.285 1 46.25 96 ASP A CA 1
ATOM 770 C C . ASP A 1 96 ? -2.842 31.312 -3.934 1 46.25 96 ASP A C 1
ATOM 772 O O . ASP A 1 96 ? -3.191 30.906 -5.043 1 46.25 96 ASP A O 1
ATOM 776 N N . GLY A 1 97 ? -3.986 31.453 -3.379 1 38.53 97 GLY A N 1
ATOM 777 C CA . GLY A 1 97 ? -4.77 32.594 -3.836 1 38.53 97 GLY A CA 1
ATOM 778 C C . GLY A 1 97 ? -3.92 33.719 -4.398 1 38.53 97 GLY A C 1
ATOM 779 O O . GLY A 1 97 ? -2.943 34.125 -3.771 1 38.53 97 GLY A O 1
ATOM 780 N N . GLY A 1 98 ? -3.479 33.844 -5.633 1 37.31 98 GLY A N 1
ATOM 781 C CA . GLY A 1 98 ? -3.309 35.188 -6.219 1 37.31 98 GLY A CA 1
ATOM 782 C C . GLY A 1 98 ? -4.078 36.25 -5.488 1 37.31 98 GLY A C 1
ATOM 783 O O . GLY A 1 98 ? -5.262 36.094 -5.184 1 37.31 98 GLY A O 1
ATOM 784 N N . ARG A 1 99 ? -3.623 37.062 -4.512 1 33.41 99 ARG A N 1
ATOM 785 C CA . ARG A 1 99 ? -3.984 38.469 -4.461 1 33.41 99 ARG A CA 1
ATOM 786 C C . ARG A 1 99 ? -4.207 39.031 -5.863 1 33.41 99 ARG A C 1
ATOM 788 O O . ARG A 1 99 ? -3.252 39.219 -6.617 1 33.41 99 ARG A O 1
ATOM 795 N N . ALA A 1 100 ? -5.09 38.562 -6.781 1 30.39 100 ALA A N 1
ATOM 796 C CA . ALA A 1 100 ? -5.766 39.656 -7.508 1 30.39 100 ALA A CA 1
ATOM 797 C C . ALA A 1 100 ? -6.652 40.469 -6.578 1 30.39 100 ALA A C 1
ATOM 799 O O . ALA A 1 100 ? -7.133 39.969 -5.562 1 30.39 100 ALA A O 1
ATOM 800 N N . MET B 1 1 ? -39.719 0.337 15.227 1 22.69 1 MET B N 1
ATOM 801 C CA . MET B 1 1 ? -38.75 1.29 14.711 1 22.69 1 MET B CA 1
ATOM 802 C C . MET B 1 1 ? -37.594 0.567 14.039 1 22.69 1 MET B C 1
ATOM 804 O O . MET B 1 1 ? -37 -0.348 14.617 1 22.69 1 MET B O 1
ATOM 808 N N . ALA B 1 2 ? -37.594 0.405 12.734 1 27.22 2 ALA B N 1
ATOM 809 C CA . ALA B 1 2 ? -36.75 -0.366 11.82 1 27.22 2 ALA B CA 1
ATOM 810 C C . ALA B 1 2 ? -35.281 0.062 11.922 1 27.22 2 ALA B C 1
ATOM 812 O O . ALA B 1 2 ? -34.938 1.155 11.477 1 27.22 2 ALA B O 1
ATOM 813 N N . GLN B 1 3 ? -34.719 0.207 13.141 1 31.3 3 GLN B N 1
ATOM 814 C CA . GLN B 1 3 ? -33.562 0.823 13.781 1 31.3 3 GLN B CA 1
ATOM 815 C C . GLN B 1 3 ? -32.281 0.466 13.047 1 31.3 3 GLN B C 1
ATOM 817 O O . GLN B 1 3 ? -32.125 -0.653 12.555 1 31.3 3 GLN B O 1
ATOM 822 N N . VAL B 1 4 ? -31.719 1.269 12.078 1 33.59 4 VAL B N 1
ATOM 823 C CA . VAL B 1 4 ? -30.625 1.462 11.141 1 33.59 4 VAL B CA 1
ATOM 824 C C . VAL B 1 4 ? -29.297 1.106 11.812 1 33.59 4 VAL B C 1
ATOM 826 O O . VAL B 1 4 ? -28.781 1.874 12.625 1 33.59 4 VAL B O 1
ATOM 829 N N . ALA B 1 5 ? -29.047 0.052 12.609 1 35.09 5 ALA B N 1
ATOM 830 C CA . ALA B 1 5 ? -27.891 -0.419 13.359 1 35.09 5 ALA B CA 1
ATOM 831 C C . ALA B 1 5 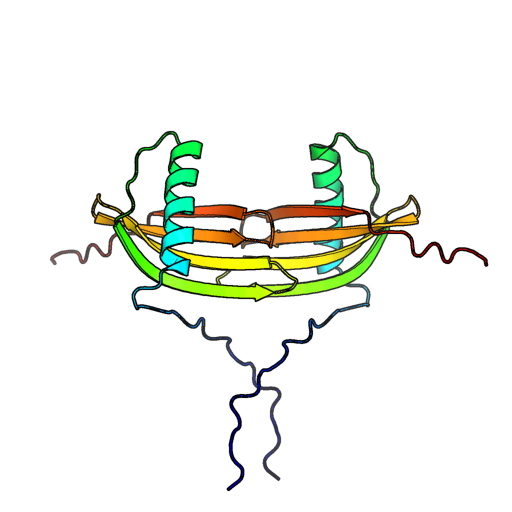? -26.609 -0.242 12.555 1 35.09 5 ALA B C 1
ATOM 833 O O . ALA B 1 5 ? -26.609 -0.387 11.328 1 35.09 5 ALA B O 1
ATOM 834 N N . GLN B 1 6 ? -25.672 0.805 12.773 1 39.19 6 GLN B N 1
ATOM 835 C CA . GLN B 1 6 ? -24.359 1.146 12.219 1 39.19 6 GLN B CA 1
ATOM 836 C C . GLN B 1 6 ? -23.547 -0.108 11.906 1 39.19 6 GLN B C 1
ATOM 838 O O . GLN B 1 6 ? -23.125 -0.825 12.82 1 39.19 6 GLN B O 1
ATOM 843 N N . GLY B 1 7 ? -23.859 -1.153 11.172 1 37.19 7 GLY B N 1
ATOM 844 C CA . GLY B 1 7 ? -23.453 -2.5 10.797 1 37.19 7 GLY B CA 1
ATOM 845 C C . GLY B 1 7 ? -21.953 -2.672 10.727 1 37.19 7 GLY B C 1
ATOM 846 O O . GLY B 1 7 ? -21.25 -1.855 10.117 1 37.19 7 GLY B O 1
ATOM 847 N N . VAL B 1 8 ? -21.297 -2.979 11.844 1 37.56 8 VAL B N 1
ATOM 848 C CA . VAL B 1 8 ? -19.938 -3.494 11.727 1 37.56 8 VAL B CA 1
ATOM 849 C C . VAL B 1 8 ? -19.781 -4.277 10.422 1 37.56 8 VAL B C 1
ATOM 851 O O . VAL B 1 8 ? -20.5 -5.254 10.195 1 37.56 8 VAL B O 1
ATOM 854 N N . GLN B 1 9 ? -20 -3.828 9.211 1 39.69 9 GLN B N 1
ATOM 855 C CA . GLN B 1 9 ? -19.656 -4.543 7.98 1 39.69 9 GLN B CA 1
ATOM 856 C C . GLN B 1 9 ? -18.312 -5.262 8.109 1 39.69 9 GLN B C 1
ATOM 858 O O . GLN B 1 9 ? -17.281 -4.625 8.336 1 39.69 9 GLN B O 1
ATOM 863 N N . LEU B 1 10 ? -18.266 -6.297 8.953 1 42.66 10 LEU B N 1
ATOM 864 C CA . LEU B 1 10 ? -17.109 -7.16 8.773 1 42.66 10 LEU B CA 1
ATOM 865 C C . LEU B 1 10 ? -16.672 -7.195 7.309 1 42.66 10 LEU B C 1
ATOM 867 O O . LEU B 1 10 ? -17.453 -7.586 6.438 1 42.66 10 LEU B O 1
ATOM 871 N N . GLN B 1 11 ? -16.141 -6.199 6.828 1 50.28 11 GLN B N 1
ATOM 872 C CA . GLN B 1 11 ? -15.688 -6.207 5.441 1 50.28 11 GLN B CA 1
ATOM 873 C C . GLN B 1 11 ? -15.023 -7.535 5.086 1 50.28 11 GLN B C 1
ATOM 875 O O . GLN B 1 11 ? -13.922 -7.824 5.543 1 50.28 11 GLN B O 1
ATOM 880 N N . SER B 1 12 ? -15.945 -8.586 5.086 1 61.5 12 SER B N 1
ATOM 881 C CA . SER B 1 12 ? -15.461 -9.836 4.496 1 61.5 12 SER B CA 1
ATOM 882 C C . SER B 1 12 ? -14.664 -9.57 3.225 1 61.5 12 SER B C 1
ATOM 884 O O . SER B 1 12 ? -15.055 -8.734 2.402 1 61.5 12 SER B O 1
ATOM 886 N N . GLN B 1 13 ? -13.422 -9.898 3.346 1 72.38 13 GLN B N 1
ATOM 887 C CA . GLN B 1 13 ? -12.609 -9.828 2.135 1 72.38 13 GLN B CA 1
ATOM 888 C C . GLN B 1 13 ? -13.25 -10.617 0.998 1 72.38 13 GLN B C 1
ATOM 890 O O . GLN B 1 13 ? -13.625 -11.781 1.176 1 72.38 13 GLN B O 1
ATOM 895 N N . GLU B 1 14 ? -13.734 -9.898 0.019 1 84.06 14 GLU B N 1
ATOM 896 C CA . GLU B 1 14 ? -14.219 -10.609 -1.162 1 84.06 14 GLU B CA 1
ATOM 897 C C . GLU B 1 14 ? -13.062 -11.102 -2.021 1 84.06 14 GLU B C 1
ATOM 899 O O . GLU B 1 14 ? -12.133 -10.352 -2.314 1 84.06 14 GLU B O 1
ATOM 904 N N . TRP B 1 15 ? -13.008 -12.445 -2.178 1 92.44 15 TRP B N 1
ATOM 905 C CA . TRP B 1 15 ? -12 -13.047 -3.041 1 92.44 15 TRP B CA 1
ATOM 906 C C . TRP B 1 15 ? -12.594 -13.406 -4.402 1 92.44 15 TRP B C 1
ATOM 908 O O . TRP B 1 15 ? -13.719 -13.898 -4.484 1 92.44 15 TRP B O 1
ATOM 918 N N . VAL B 1 16 ? -11.898 -13.062 -5.391 1 91.25 16 VAL B N 1
ATOM 919 C CA . VAL B 1 16 ? -12.203 -13.508 -6.742 1 91.25 16 VAL B CA 1
ATOM 920 C C . VAL B 1 16 ? -11.367 -14.734 -7.09 1 91.25 16 VAL B C 1
ATOM 922 O O . VAL B 1 16 ? -10.133 -14.695 -7.02 1 91.25 16 VAL B O 1
ATOM 925 N N . MET B 1 17 ? -11.992 -15.852 -7.445 1 90.88 17 MET B N 1
ATOM 926 C CA . MET B 1 17 ? -11.32 -17.125 -7.656 1 90.88 17 MET B CA 1
ATOM 927 C C . MET B 1 17 ? -11.305 -17.5 -9.133 1 90.88 17 MET B C 1
ATOM 929 O O . MET B 1 17 ? -10.672 -18.484 -9.523 1 90.88 17 MET B O 1
ATOM 933 N N . VAL B 1 18 ? -11.805 -16.734 -9.93 1 87.31 18 VAL B N 1
ATOM 934 C CA . VAL B 1 18 ? -11.859 -17.016 -11.359 1 87.31 18 VAL B CA 1
ATOM 935 C C . VAL B 1 18 ? -10.688 -16.359 -12.07 1 87.31 18 VAL B C 1
ATOM 937 O O . VAL B 1 18 ? -10.062 -15.438 -11.523 1 87.31 18 VAL B O 1
ATOM 940 N N . GLU B 1 19 ? -10.508 -16.891 -13.266 1 89.38 19 GLU B N 1
ATOM 941 C CA . GLU B 1 19 ? -9.492 -16.234 -14.086 1 89.38 19 GLU B CA 1
ATOM 942 C C . GLU B 1 19 ? -9.766 -14.734 -14.211 1 89.38 19 GLU B C 1
ATOM 944 O O . GLU B 1 19 ? -10.891 -14.328 -14.516 1 89.38 19 GLU B O 1
ATOM 949 N N . ASN B 1 20 ? -8.734 -13.992 -13.961 1 94.62 20 ASN B N 1
ATOM 950 C CA . ASN B 1 20 ? -8.797 -12.531 -14 1 94.62 20 ASN B CA 1
ATOM 951 C C . ASN B 1 20 ? -7.512 -11.938 -14.555 1 94.62 20 ASN B C 1
ATOM 953 O O . ASN B 1 20 ? -6.457 -12.023 -13.93 1 94.62 20 ASN B O 1
ATOM 957 N N . LYS B 1 21 ? -7.676 -11.305 -15.719 1 96.62 21 LYS B N 1
ATOM 958 C CA . LYS B 1 21 ? -6.512 -10.805 -16.438 1 96.62 21 LYS B CA 1
ATOM 959 C C . LYS B 1 21 ? -5.789 -9.727 -15.633 1 96.62 21 LYS B C 1
ATOM 961 O O . LYS B 1 21 ? -4.562 -9.617 -15.695 1 96.62 21 LYS B O 1
ATOM 966 N N . ASP B 1 22 ? -6.531 -8.891 -14.938 1 97.88 22 ASP B N 1
ATOM 967 C CA . ASP B 1 22 ? -5.922 -7.84 -14.133 1 97.88 22 ASP B CA 1
ATOM 968 C C . ASP B 1 22 ? -5.086 -8.43 -13 1 97.88 22 ASP B C 1
ATOM 970 O O . ASP B 1 22 ? -3.957 -7.992 -12.766 1 97.88 22 ASP B O 1
ATOM 974 N N . TYR B 1 23 ? -5.633 -9.445 -12.297 1 98.44 23 TYR B N 1
ATOM 975 C CA . TYR B 1 23 ? -4.879 -10.109 -11.242 1 98.44 23 TYR B CA 1
ATOM 976 C C . TYR B 1 23 ? -3.666 -10.836 -11.812 1 98.44 23 TYR B C 1
ATOM 978 O O . TYR B 1 23 ? -2.592 -10.836 -11.211 1 98.44 23 TYR B O 1
ATOM 986 N N . ASP B 1 24 ? -3.854 -11.398 -13.016 1 98.62 24 ASP B N 1
ATOM 987 C CA . ASP B 1 24 ? -2.719 -12.078 -13.633 1 98.62 24 ASP B CA 1
ATOM 988 C C . ASP B 1 24 ? -1.581 -11.102 -13.914 1 98.62 24 ASP B C 1
ATOM 990 O O . ASP B 1 24 ? -0.415 -11.406 -13.656 1 98.62 24 ASP B O 1
ATOM 994 N N . ARG B 1 25 ? -1.934 -10.016 -14.445 1 98.62 25 ARG B N 1
ATOM 995 C CA . ARG B 1 25 ? -0.949 -8.984 -14.766 1 98.62 25 ARG B CA 1
ATOM 996 C C . ARG B 1 25 ? -0.156 -8.578 -13.531 1 98.62 25 ARG B C 1
ATOM 998 O O . ARG B 1 25 ? 1.074 -8.508 -13.57 1 98.62 25 ARG B O 1
ATOM 1005 N N . VAL B 1 26 ? -0.83 -8.352 -12.523 1 98.75 26 VAL B N 1
ATOM 1006 C CA . VAL B 1 26 ? -0.203 -7.879 -11.289 1 98.75 26 VAL B CA 1
ATOM 1007 C C . VAL B 1 26 ? 0.605 -9.008 -10.656 1 98.75 26 VAL B C 1
ATOM 1009 O O . VAL B 1 26 ? 1.69 -8.773 -10.117 1 98.75 26 VAL B O 1
ATOM 1012 N N . ALA B 1 27 ? 0.125 -10.211 -10.734 1 98.88 27 ALA B N 1
ATOM 1013 C CA . ALA B 1 27 ? 0.837 -11.359 -10.195 1 98.88 27 ALA B CA 1
ATOM 1014 C C . ALA B 1 27 ? 2.162 -11.578 -10.914 1 98.88 27 ALA B C 1
ATOM 1016 O O . ALA B 1 27 ? 3.182 -11.875 -10.289 1 98.88 27 ALA B O 1
ATOM 1017 N N . LYS B 1 28 ? 2.1 -11.445 -12.172 1 98.81 28 LYS B N 1
ATOM 1018 C CA . LYS B 1 28 ? 3.33 -11.586 -12.945 1 98.81 28 LYS B CA 1
ATOM 1019 C C . LYS B 1 28 ? 4.355 -10.531 -12.547 1 98.81 28 LYS B C 1
ATOM 1021 O O . LYS B 1 28 ? 5.547 -10.828 -12.422 1 98.81 28 LYS B O 1
ATOM 1026 N N . TYR B 1 29 ? 3.939 -9.367 -12.297 1 98.94 29 TYR B N 1
ATOM 1027 C CA . TYR B 1 29 ? 4.828 -8.336 -11.773 1 98.94 29 TYR B CA 1
ATOM 1028 C C . TYR B 1 29 ? 5.41 -8.742 -10.43 1 98.94 29 TYR B C 1
ATOM 1030 O O . TYR B 1 29 ? 6.609 -8.586 -10.188 1 98.94 29 TYR B O 1
ATOM 1038 N N . ALA B 1 30 ? 4.574 -9.211 -9.57 1 98.88 30 ALA B N 1
ATOM 1039 C CA . ALA B 1 30 ? 5.004 -9.586 -8.227 1 98.88 30 ALA B CA 1
ATOM 1040 C C . ALA B 1 30 ? 6.086 -10.664 -8.281 1 98.88 30 ALA B C 1
ATOM 1042 O O . ALA B 1 30 ? 7.09 -10.586 -7.57 1 98.88 30 ALA B O 1
ATOM 1043 N N . VAL B 1 31 ? 5.848 -11.633 -9.078 1 98.88 31 VAL B N 1
ATOM 1044 C CA . VAL B 1 31 ? 6.809 -12.727 -9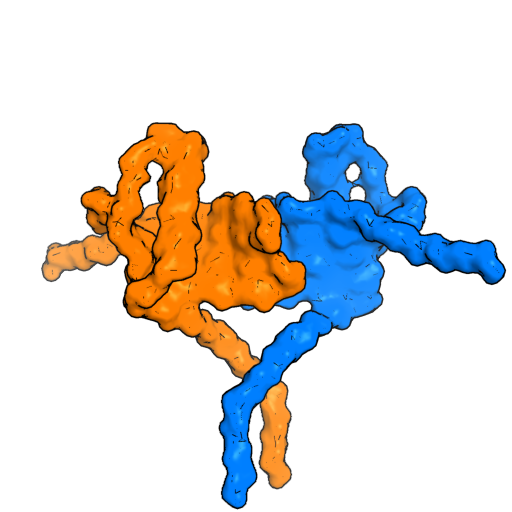.219 1 98.88 31 VAL B CA 1
ATOM 1045 C C . VAL B 1 31 ? 8.125 -12.188 -9.766 1 98.88 31 VAL B C 1
ATOM 1047 O O . VAL B 1 31 ? 9.203 -12.516 -9.258 1 98.88 31 VAL B O 1
ATOM 1050 N N . ALA B 1 32 ? 8.062 -11.375 -10.812 1 98.81 32 ALA B N 1
ATOM 1051 C CA . ALA B 1 32 ? 9.258 -10.789 -11.406 1 98.81 32 ALA B CA 1
ATOM 1052 C C . ALA B 1 32 ? 10.016 -9.93 -10.398 1 98.81 32 ALA B C 1
ATOM 1054 O O . ALA B 1 32 ? 11.242 -9.992 -10.32 1 98.81 32 ALA B O 1
ATOM 1055 N N . GLU B 1 33 ? 9.352 -9.117 -9.656 1 98.62 33 GLU B N 1
ATOM 1056 C CA . GLU B 1 33 ? 9.969 -8.242 -8.672 1 98.62 33 GLU B CA 1
ATOM 1057 C C . GLU B 1 33 ? 10.633 -9.047 -7.555 1 98.62 33 GLU B C 1
ATOM 1059 O O . GLU B 1 33 ? 11.719 -8.695 -7.09 1 98.62 33 GLU B O 1
ATOM 1064 N N . GLU B 1 34 ? 9.922 -10.07 -7.113 1 98.5 34 GLU B N 1
ATOM 1065 C CA . GLU B 1 34 ? 10.523 -10.953 -6.113 1 98.5 34 GLU B CA 1
ATOM 1066 C C . GLU B 1 34 ? 11.82 -11.57 -6.629 1 98.5 34 GLU B C 1
ATOM 1068 O O . GLU B 1 34 ? 12.82 -11.617 -5.91 1 98.5 34 GLU B O 1
ATOM 1073 N N . ASN B 1 35 ? 11.789 -12.031 -7.844 1 98.75 35 ASN B N 1
ATOM 1074 C CA . ASN B 1 35 ? 12.992 -12.57 -8.461 1 98.75 35 ASN B CA 1
ATOM 1075 C C . ASN B 1 35 ? 14.117 -11.539 -8.5 1 98.75 35 ASN B C 1
ATOM 1077 O O . ASN B 1 35 ? 15.281 -11.867 -8.242 1 98.75 35 ASN B O 1
ATOM 1081 N N . ARG B 1 36 ? 13.742 -10.422 -8.898 1 98.56 36 ARG B N 1
ATOM 1082 C CA . ARG B 1 36 ? 14.734 -9.359 -8.977 1 98.56 36 ARG B CA 1
ATOM 1083 C C . ARG B 1 36 ? 15.352 -9.078 -7.605 1 98.56 36 ARG B C 1
ATOM 1085 O O . ARG B 1 36 ? 16.562 -8.945 -7.48 1 98.56 36 ARG B O 1
ATOM 1092 N N . ARG B 1 37 ? 14.586 -9.023 -6.59 1 96.75 37 ARG B N 1
ATOM 1093 C CA . ARG B 1 37 ? 15.023 -8.672 -5.242 1 96.75 37 ARG B CA 1
ATOM 1094 C C . ARG B 1 37 ? 15.891 -9.773 -4.648 1 96.75 37 ARG B C 1
ATOM 1096 O O . ARG B 1 37 ? 16.859 -9.5 -3.934 1 96.75 37 ARG B O 1
ATOM 1103 N N . LYS B 1 38 ? 15.539 -10.984 -4.918 1 96.94 38 LYS B N 1
ATOM 1104 C CA . LYS B 1 38 ? 16.188 -12.094 -4.223 1 96.94 38 LYS B CA 1
ATOM 1105 C C . LYS B 1 38 ? 17.156 -12.82 -5.148 1 96.94 38 LYS B C 1
ATOM 1107 O O . LYS B 1 38 ? 17.875 -13.734 -4.719 1 96.94 38 LYS B O 1
ATOM 1112 N N . GLY B 1 39 ? 17.156 -12.383 -6.324 1 97.31 39 GLY B N 1
ATOM 1113 C CA . GLY B 1 39 ? 17.969 -13.102 -7.297 1 97.31 39 GLY B CA 1
ATOM 1114 C C . GLY B 1 39 ? 17.422 -14.484 -7.621 1 97.31 39 GLY B C 1
ATOM 1115 O O . GLY B 1 39 ? 18.188 -15.43 -7.816 1 97.31 39 GLY B O 1
ATOM 1116 N N . GLY B 1 40 ? 16.141 -14.523 -7.641 1 97.25 40 GLY B N 1
ATOM 1117 C CA . GLY B 1 40 ? 15.5 -15.812 -7.891 1 97.25 40 GLY B CA 1
ATOM 1118 C C . GLY B 1 40 ? 15.047 -15.984 -9.328 1 97.25 40 GLY B C 1
ATOM 1119 O O . GLY B 1 40 ? 15.336 -15.141 -10.18 1 97.25 40 GLY B O 1
ATOM 1120 N N . HIS B 1 41 ? 14.344 -17.156 -9.57 1 98 41 HIS B N 1
ATOM 1121 C CA . HIS B 1 41 ? 13.891 -17.469 -10.922 1 98 41 HIS B CA 1
ATOM 1122 C C . HIS B 1 41 ? 12.516 -18.125 -10.906 1 98 41 HIS B C 1
ATOM 1124 O O . HIS B 1 41 ? 12.242 -19.031 -11.711 1 98 41 HIS B O 1
ATOM 1130 N N . LEU B 1 42 ? 11.734 -17.734 -10.016 1 98.12 42 LEU B N 1
ATOM 1131 C CA . LEU B 1 42 ? 10.359 -18.234 -9.945 1 98.12 42 LEU B CA 1
ATOM 1132 C C . LEU B 1 42 ? 9.602 -17.906 -11.227 1 98.12 42 LEU B C 1
ATOM 1134 O O . LEU B 1 42 ? 9.828 -16.859 -11.836 1 98.12 42 LEU B O 1
ATOM 1138 N N . LYS B 1 43 ? 8.758 -18.859 -11.586 1 98.62 43 LYS B N 1
ATOM 1139 C CA . LYS B 1 43 ? 7.91 -18.625 -12.75 1 98.62 43 LYS B CA 1
ATOM 1140 C C . LYS B 1 43 ? 6.43 -18.641 -12.375 1 98.62 43 LYS B C 1
ATOM 1142 O O . LYS B 1 43 ? 5.98 -19.531 -11.648 1 98.62 43 LYS B O 1
ATOM 1147 N N . PHE B 1 44 ? 5.684 -17.734 -12.969 1 98.69 44 PHE B N 1
ATOM 1148 C CA . PHE B 1 44 ? 4.254 -17.578 -12.742 1 98.69 44 PHE B CA 1
ATOM 1149 C C . PHE B 1 44 ? 3.482 -18.719 -13.391 1 98.69 44 PHE B C 1
ATOM 1151 O O . PHE B 1 44 ? 3.736 -19.078 -14.547 1 98.69 44 PHE B O 1
ATOM 1158 N N . LYS B 1 45 ? 2.613 -19.25 -12.594 1 98.31 45 LYS B N 1
ATOM 1159 C CA . LYS B 1 45 ? 1.697 -20.234 -13.148 1 98.31 45 LYS B CA 1
ATOM 1160 C C . LYS B 1 45 ? 0.276 -19.688 -13.227 1 98.31 45 LYS B C 1
ATOM 1162 O O . LYS B 1 45 ? -0.307 -19.609 -14.312 1 98.31 45 LYS B O 1
ATOM 1167 N N . CYS B 1 46 ? -0.37 -19.359 -12.109 1 98.25 46 CYS B N 1
ATOM 1168 C CA . CYS B 1 46 ? -1.709 -18.781 -12.102 1 98.25 46 CYS B CA 1
ATOM 1169 C C . CYS B 1 46 ? -1.969 -18.031 -10.805 1 98.25 46 CYS B C 1
ATOM 1171 O O . CYS B 1 46 ? -1.209 -18.156 -9.836 1 98.25 46 CYS B O 1
ATOM 1173 N N . VAL B 1 47 ? -3.008 -17.234 -10.875 1 98.62 47 VAL B N 1
ATOM 1174 C CA . VAL B 1 47 ? -3.574 -16.688 -9.648 1 98.62 47 VAL B CA 1
ATOM 1175 C C . VAL B 1 47 ? -4.676 -17.609 -9.125 1 98.62 47 VAL B C 1
ATOM 1177 O O . VAL B 1 47 ? -5.66 -17.859 -9.82 1 98.62 47 VAL B O 1
ATOM 1180 N N . ILE B 1 48 ? -4.453 -18.109 -7.871 1 97.94 48 ILE B N 1
ATOM 1181 C CA . ILE B 1 48 ? -5.461 -18.953 -7.246 1 97.94 48 ILE B CA 1
ATOM 1182 C C . ILE B 1 48 ? -6.656 -18.109 -6.816 1 97.94 48 ILE B C 1
ATOM 1184 O O . ILE B 1 48 ? -7.809 -18.484 -7.047 1 97.94 48 ILE B O 1
ATOM 1188 N N . LYS B 1 49 ? -6.426 -17.016 -6.246 1 97.56 49 LYS B N 1
ATOM 1189 C CA . LYS B 1 49 ? -7.441 -16.031 -5.863 1 97.56 49 LYS B CA 1
ATOM 1190 C C . LYS B 1 49 ? -6.82 -14.664 -5.598 1 97.56 49 LYS B C 1
ATOM 1192 O O . LYS B 1 49 ? -5.625 -14.57 -5.301 1 97.56 49 LYS B O 1
ATOM 1197 N N . GLY B 1 50 ? -7.59 -13.656 -5.711 1 97.81 50 GLY B N 1
ATOM 1198 C CA . GLY B 1 50 ? -7.137 -12.289 -5.488 1 97.81 50 GLY B CA 1
ATOM 1199 C C . GLY B 1 50 ? -8.234 -11.375 -4.965 1 97.81 50 GLY B C 1
ATOM 1200 O O . GLY B 1 50 ? -9.422 -11.68 -5.102 1 97.81 50 GLY B O 1
ATOM 1201 N N . SER B 1 51 ? -7.859 -10.375 -4.34 1 96.75 51 SER B N 1
ATOM 1202 C CA . SER B 1 51 ? -8.703 -9.273 -3.881 1 96.75 51 SER B CA 1
ATOM 1203 C C . SER B 1 51 ? -8 -7.93 -4.059 1 96.75 51 SER B C 1
ATOM 1205 O O . SER B 1 51 ? -6.77 -7.863 -4.059 1 96.75 51 SER B O 1
ATOM 1207 N N . LYS B 1 52 ? -8.797 -6.93 -4.273 1 95.06 52 LYS B N 1
ATOM 1208 C CA . LYS B 1 52 ? -8.195 -5.602 -4.359 1 95.06 52 LYS B CA 1
ATOM 1209 C C . LYS B 1 52 ? -9.141 -4.539 -3.795 1 95.06 52 LYS B C 1
ATOM 1211 O O . LYS B 1 52 ? -10.352 -4.73 -3.771 1 95.06 52 LYS B O 1
ATOM 1216 N N . ILE B 1 53 ? -8.641 -3.469 -3.348 1 92.56 53 ILE B N 1
ATOM 1217 C CA . ILE B 1 53 ? -9.375 -2.26 -2.982 1 92.56 53 ILE B CA 1
ATOM 1218 C C . ILE B 1 53 ? -8.75 -1.049 -3.67 1 92.56 53 ILE B C 1
ATOM 1220 O O . ILE B 1 53 ? -7.539 -1.017 -3.902 1 92.56 53 ILE B O 1
ATOM 1224 N N . ASN B 1 54 ? -9.531 -0.188 -4.109 1 92.69 54 ASN B N 1
ATOM 1225 C CA . ASN B 1 54 ? -9.094 1.091 -4.66 1 92.69 54 ASN B CA 1
ATOM 1226 C C . ASN B 1 54 ? -9.531 2.258 -3.779 1 92.69 54 ASN B C 1
ATOM 1228 O O . ASN B 1 54 ? -10.727 2.467 -3.568 1 92.69 54 ASN B O 1
ATOM 1232 N N . GLN B 1 55 ? -8.555 2.836 -3.223 1 90.5 55 GLN B N 1
ATOM 1233 C CA . GLN B 1 55 ? -8.773 4.004 -2.381 1 90.5 55 GLN B CA 1
ATOM 1234 C C . GLN B 1 55 ? -7.77 5.109 -2.697 1 90.5 55 GLN B C 1
ATOM 1236 O O . GLN B 1 55 ? -6.582 4.84 -2.889 1 90.5 55 GLN B O 1
ATOM 1241 N N . TRP B 1 56 ? -8.195 6.395 -2.752 1 92.31 56 TRP B N 1
ATOM 1242 C CA . TRP B 1 56 ? -7.402 7.613 -2.887 1 92.31 56 TRP B CA 1
ATOM 1243 C C . TRP B 1 56 ? -6.543 7.566 -4.145 1 92.31 56 TRP B C 1
ATOM 1245 O O . TRP B 1 56 ? -5.414 8.062 -4.148 1 92.31 56 TRP B O 1
ATOM 1255 N N . GLY B 1 57 ? -6.859 6.832 -5.094 1 92.69 57 GLY B N 1
ATOM 1256 C CA . GLY B 1 57 ? -6.094 6.762 -6.328 1 92.69 57 GLY B CA 1
ATOM 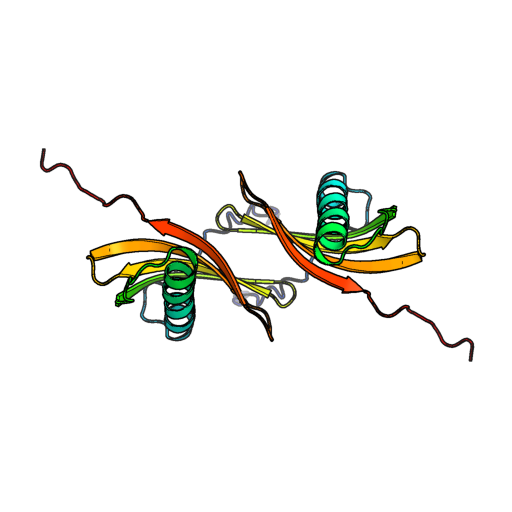1257 C C . GLY B 1 57 ? -5.016 5.695 -6.297 1 92.69 57 GLY B C 1
ATOM 1258 O O . GLY B 1 57 ? -4.152 5.652 -7.176 1 92.69 57 GLY B O 1
ATOM 1259 N N . ILE B 1 58 ? -5.062 4.883 -5.258 1 94.69 58 ILE B N 1
ATOM 1260 C CA . ILE B 1 58 ? -4.117 3.777 -5.164 1 94.69 58 ILE B CA 1
ATOM 1261 C C . ILE B 1 58 ? -4.871 2.459 -5.016 1 94.69 58 ILE B C 1
ATOM 1263 O O . ILE B 1 58 ? -5.844 2.375 -4.266 1 94.69 58 ILE B O 1
ATOM 1267 N N . THR B 1 59 ? -4.484 1.446 -5.707 1 96.38 59 THR B N 1
ATOM 1268 C CA . THR B 1 59 ? -5.051 0.107 -5.59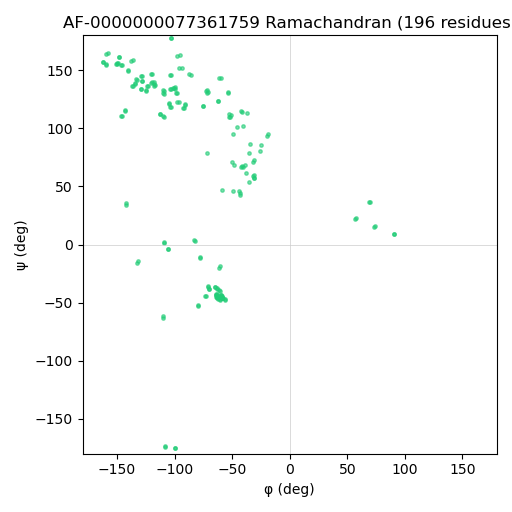 1 96.38 59 THR B CA 1
ATOM 1269 C C . THR B 1 59 ? -4.121 -0.808 -4.801 1 96.38 59 THR B C 1
ATOM 1271 O O . THR B 1 59 ? -2.908 -0.815 -5.031 1 96.38 59 THR B O 1
ATOM 1274 N N . LEU B 1 60 ? -4.727 -1.549 -3.855 1 96.62 60 LEU B N 1
ATOM 1275 C CA . LEU B 1 60 ? -4.016 -2.609 -3.148 1 96.62 60 LEU B CA 1
ATOM 1276 C C . LEU B 1 60 ? -4.531 -3.982 -3.566 1 96.62 60 LEU B C 1
ATOM 1278 O O . LEU B 1 60 ? -5.742 -4.207 -3.617 1 96.62 60 LEU B O 1
ATOM 1282 N N . TYR B 1 61 ? -3.555 -4.797 -3.896 1 97.56 61 TYR B N 1
ATOM 1283 C CA . TYR B 1 61 ? -3.887 -6.172 -4.238 1 97.56 61 TYR B CA 1
ATOM 1284 C C . TYR B 1 61 ? -3.4 -7.137 -3.162 1 97.56 61 TYR B C 1
ATOM 1286 O O . TYR B 1 61 ? -2.285 -6.996 -2.654 1 97.56 61 TYR B O 1
ATOM 1294 N N . ASN B 1 62 ? -4.227 -8.023 -2.768 1 97.94 62 ASN B N 1
ATOM 1295 C CA . ASN B 1 62 ? -3.895 -9.25 -2.041 1 97.94 62 ASN B CA 1
ATOM 1296 C C . ASN B 1 62 ? -4.098 -10.484 -2.908 1 97.94 62 ASN B C 1
ATOM 1298 O O . ASN B 1 62 ? -5.23 -10.852 -3.227 1 97.94 62 ASN B O 1
ATOM 1302 N N . LEU B 1 63 ? -2.957 -11.133 -3.285 1 98.31 63 LEU B N 1
ATOM 1303 C CA . LEU B 1 63 ? -3.02 -12.211 -4.262 1 98.31 63 LEU B CA 1
ATOM 1304 C C . LEU B 1 63 ? -2.484 -13.508 -3.668 1 98.31 63 LEU B C 1
ATOM 1306 O O . LEU B 1 63 ? -1.486 -13.5 -2.943 1 98.31 63 LEU B O 1
ATOM 1310 N N . ILE B 1 64 ? -3.119 -14.594 -3.941 1 98.56 64 ILE B N 1
ATOM 1311 C CA . ILE B 1 64 ? -2.543 -15.93 -3.803 1 98.56 64 ILE B CA 1
ATOM 1312 C C . ILE B 1 64 ? -2.162 -16.469 -5.18 1 98.56 64 ILE B C 1
ATOM 1314 O O . ILE B 1 64 ? -3.025 -16.641 -6.043 1 98.56 64 ILE B O 1
ATOM 1318 N N . ILE B 1 65 ? -0.916 -16.703 -5.316 1 98.5 65 ILE B N 1
ATOM 1319 C CA . ILE B 1 65 ? -0.304 -17.031 -6.602 1 98.5 65 ILE B CA 1
ATOM 1320 C C . ILE B 1 65 ? 0.296 -18.438 -6.551 1 98.5 65 ILE B C 1
ATOM 1322 O O . ILE B 1 65 ? 0.926 -18.812 -5.562 1 98.5 65 ILE B O 1
ATOM 1326 N N . GLU B 1 66 ? 0.092 -19.188 -7.586 1 98.12 66 GLU B N 1
ATOM 1327 C CA . GLU B 1 66 ?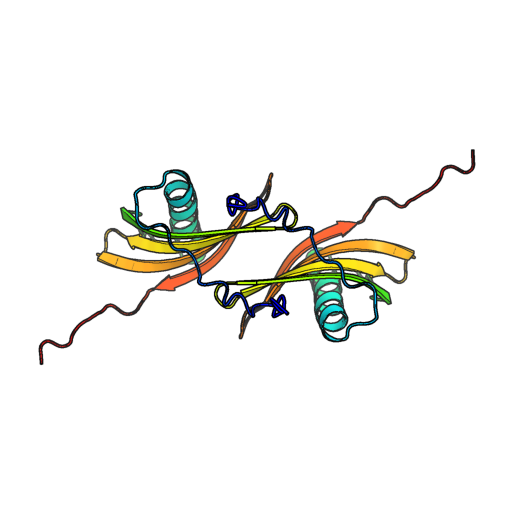 0.822 -20.438 -7.77 1 98.12 66 GLU B CA 1
ATOM 1328 C C . GLU B 1 66 ? 1.962 -20.266 -8.773 1 98.12 66 GLU B C 1
ATOM 1330 O O . GLU B 1 66 ? 1.789 -19.641 -9.812 1 98.12 66 GLU B O 1
ATOM 1335 N N . ALA B 1 67 ? 3.07 -20.812 -8.352 1 98.06 67 ALA B N 1
ATOM 1336 C CA . ALA B 1 67 ? 4.207 -20.859 -9.266 1 98.06 67 ALA B CA 1
ATOM 1337 C C . ALA B 1 67 ? 4.383 -22.266 -9.852 1 98.06 67 ALA B C 1
ATOM 1339 O O . ALA B 1 67 ? 3.701 -23.203 -9.438 1 98.06 67 ALA B O 1
ATOM 1340 N N . THR B 1 68 ? 5.395 -22.328 -10.75 1 97.81 68 THR B N 1
ATOM 1341 C CA . THR B 1 68 ? 5.582 -23.594 -11.461 1 97.81 68 THR B CA 1
ATOM 1342 C C . THR B 1 68 ? 6.293 -24.609 -10.57 1 97.81 68 THR B C 1
ATOM 1344 O O . THR B 1 68 ? 6.34 -25.797 -10.891 1 97.81 68 THR B O 1
ATOM 1347 N N . ASN B 1 69 ? 6.816 -24.219 -9.461 1 96.81 69 ASN B N 1
ATOM 1348 C CA . ASN B 1 69 ? 7.379 -25.156 -8.492 1 96.81 69 ASN B CA 1
ATOM 1349 C C . ASN B 1 69 ? 6.293 -25.75 -7.602 1 96.81 69 ASN B C 1
ATOM 1351 O O . ASN B 1 69 ? 6.594 -26.406 -6.605 1 96.81 69 ASN B O 1
ATOM 1355 N N . ASP B 1 70 ? 5.109 -25.453 -7.832 1 95.5 70 ASP B N 1
ATOM 1356 C CA . ASP B 1 70 ? 3.908 -25.984 -7.199 1 95.5 70 ASP B CA 1
ATOM 1357 C C . ASP B 1 70 ? 3.744 -25.438 -5.781 1 95.5 70 ASP B C 1
ATOM 1359 O O . ASP B 1 70 ? 2.996 -26 -4.977 1 95.5 70 ASP B O 1
ATOM 1363 N N . ASN B 1 71 ? 4.453 -24.438 -5.5 1 97.5 71 ASN B N 1
ATOM 1364 C CA . ASN B 1 71 ? 4.238 -23.703 -4.254 1 97.5 71 ASN B CA 1
ATOM 1365 C C . ASN B 1 71 ? 3.299 -22.516 -4.445 1 97.5 71 ASN B C 1
ATOM 1367 O O . ASN B 1 71 ? 3.16 -22.016 -5.559 1 97.5 71 ASN B O 1
ATOM 1371 N N . GLN B 1 72 ? 2.633 -22.203 -3.357 1 98.25 72 GLN B N 1
ATOM 1372 C CA . GLN B 1 72 ? 1.78 -21.016 -3.346 1 98.25 72 GLN B CA 1
ATOM 1373 C C . GLN B 1 72 ? 2.443 -19.875 -2.588 1 98.25 72 GLN B C 1
ATOM 1375 O O . GLN B 1 72 ? 3.133 -20.094 -1.591 1 98.25 72 GLN B O 1
ATOM 1380 N N . TYR B 1 73 ? 2.146 -18.719 -3.1 1 98.31 73 TYR B N 1
ATOM 1381 C CA . TYR B 1 73 ? 2.705 -17.5 -2.52 1 98.31 73 TYR B CA 1
ATOM 1382 C C . TYR B 1 73 ? 1.625 -16.438 -2.334 1 98.31 73 TYR B C 1
ATOM 1384 O O . TYR B 1 73 ? 0.704 -16.328 -3.148 1 98.31 73 TYR B O 1
ATOM 1392 N N . GLN B 1 74 ? 1.706 -15.727 -1.29 1 98.25 74 GLN B N 1
ATOM 1393 C CA . GLN B 1 74 ? 0.897 -14.523 -1.111 1 98.25 74 GLN B CA 1
ATOM 1394 C C . GLN B 1 74 ? 1.697 -13.266 -1.446 1 98.25 74 GLN B C 1
ATOM 1396 O O . GLN B 1 74 ? 2.828 -13.102 -0.982 1 98.25 74 GLN B O 1
ATOM 1401 N N . ALA B 1 75 ? 1.132 -12.43 -2.254 1 98.38 75 ALA B N 1
ATOM 1402 C CA . ALA B 1 75 ? 1.771 -11.172 -2.629 1 98.38 75 ALA B CA 1
ATOM 1403 C C . ALA B 1 75 ? 0.858 -9.984 -2.336 1 98.38 75 ALA B C 1
ATOM 1405 O O . ALA B 1 75 ? -0.339 -10.023 -2.631 1 98.38 75 ALA B O 1
ATOM 1406 N N . PHE B 1 76 ? 1.362 -8.992 -1.732 1 97.88 76 PHE B N 1
ATOM 1407 C CA . PHE B 1 76 ? 0.725 -7.684 -1.61 1 97.88 76 PHE B CA 1
ATOM 1408 C C . PHE B 1 76 ? 1.377 -6.676 -2.547 1 97.88 76 PHE B C 1
ATOM 1410 O O . PHE B 1 76 ? 2.588 -6.449 -2.48 1 97.88 76 PHE B O 1
ATOM 1417 N N . VAL B 1 77 ? 0.549 -6.125 -3.422 1 98.38 77 VAL B N 1
ATOM 1418 C CA . VAL B 1 77 ? 1.035 -5.195 -4.434 1 98.38 77 VAL B CA 1
ATOM 1419 C C . VAL B 1 77 ? 0.192 -3.922 -4.41 1 98.38 77 VAL B C 1
ATOM 1421 O O . VAL B 1 77 ? -1.013 -3.971 -4.148 1 98.38 77 VAL B O 1
ATOM 1424 N N . TRP B 1 78 ? 0.822 -2.781 -4.676 1 97.38 78 TRP B N 1
ATOM 1425 C CA . TRP B 1 78 ? 0.08 -1.536 -4.852 1 97.38 78 TRP B CA 1
ATOM 1426 C C . TRP B 1 78 ? 0.327 -0.948 -6.238 1 97.38 78 TRP B C 1
ATOM 1428 O O . TRP B 1 78 ? 1.411 -1.111 -6.805 1 97.38 78 TRP B O 1
ATOM 1438 N N . GLU B 1 79 ? -0.732 -0.312 -6.738 1 97.88 79 GLU B N 1
ATOM 1439 C CA . GLU B 1 79 ? -0.634 0.401 -8.008 1 97.88 79 GLU B CA 1
ATOM 1440 C C . GLU B 1 79 ? -1.321 1.762 -7.934 1 97.88 79 GLU B C 1
ATOM 1442 O O . GLU B 1 79 ? -2.396 1.888 -7.344 1 97.88 79 GLU B O 1
ATOM 1447 N N . THR B 1 80 ? -0.684 2.785 -8.477 1 95.31 80 THR B N 1
ATOM 1448 C CA . THR B 1 80 ? -1.319 4.051 -8.82 1 95.31 80 THR B CA 1
ATOM 1449 C C . THR B 1 80 ? -1.451 4.199 -10.336 1 95.31 80 THR B C 1
ATOM 1451 O O . THR B 1 80 ? -1.195 3.25 -11.078 1 95.31 80 THR B O 1
ATOM 1454 N N . GLN B 1 81 ? -1.914 5.445 -10.75 1 95.19 81 GLN B N 1
ATOM 1455 C CA . GLN B 1 81 ? -2.064 5.652 -12.188 1 95.19 81 GLN B CA 1
ATOM 1456 C C . GLN B 1 81 ? -0.728 5.504 -12.906 1 95.19 81 GLN B C 1
ATOM 1458 O O . GLN B 1 81 ? -0.684 5.074 -14.062 1 95.19 81 GLN B O 1
ATOM 1463 N N . SER B 1 82 ? 0.423 5.668 -12.023 1 94.69 82 SER B N 1
ATOM 1464 C CA . SER B 1 82 ? 1.694 5.762 -12.734 1 94.69 82 SER B CA 1
ATOM 1465 C C . SER B 1 82 ? 2.736 4.828 -12.125 1 94.69 82 SER B C 1
ATOM 1467 O O . SER B 1 82 ? 3.791 4.598 -12.719 1 94.69 82 SER B O 1
ATOM 1469 N N . ASP B 1 83 ? 2.492 4.383 -11.07 1 96.06 83 ASP B N 1
ATOM 1470 C CA . ASP B 1 83 ? 3.523 3.623 -10.367 1 96.06 83 ASP B CA 1
ATOM 1471 C C . ASP B 1 83 ? 2.936 2.375 -9.711 1 96.06 83 ASP B C 1
ATOM 1473 O O . ASP B 1 83 ? 1.72 2.277 -9.531 1 96.06 83 ASP B O 1
ATOM 1477 N N . LYS B 1 84 ? 3.824 1.397 -9.445 1 97.69 84 LYS B N 1
ATOM 1478 C CA . LYS B 1 84 ? 3.457 0.205 -8.688 1 97.69 84 LYS B CA 1
ATOM 1479 C C . LYS B 1 84 ? 4.641 -0.316 -7.879 1 97.69 84 LYS B C 1
ATOM 1481 O O . LYS B 1 84 ? 5.785 0.067 -8.125 1 97.69 84 LYS B O 1
ATOM 1486 N N . GLY B 1 85 ? 4.246 -1.144 -6.867 1 97.25 85 GLY B N 1
ATOM 1487 C CA . GLY B 1 85 ? 5.301 -1.734 -6.062 1 97.25 85 GLY B CA 1
ATOM 1488 C C . GLY B 1 85 ? 4.855 -2.975 -5.309 1 97.25 85 GLY B C 1
ATOM 1489 O O . GLY B 1 85 ? 3.658 -3.18 -5.098 1 97.25 85 GLY B O 1
ATOM 1490 N N . LEU B 1 86 ? 5.816 -3.801 -5.012 1 98 86 LEU B N 1
ATOM 1491 C CA . LEU B 1 86 ? 5.605 -5.004 -4.211 1 98 86 LEU B CA 1
ATOM 1492 C C . LEU B 1 86 ? 5.852 -4.719 -2.734 1 98 86 LEU B C 1
ATOM 1494 O O . LEU B 1 86 ? 6.938 -4.277 -2.355 1 98 86 LEU B O 1
ATOM 1498 N N . ILE B 1 87 ? 4.801 -4.891 -1.993 1 96.44 87 ILE B N 1
ATOM 1499 C CA . ILE B 1 87 ? 4.945 -4.711 -0.552 1 96.44 87 ILE B CA 1
ATOM 1500 C C . ILE B 1 87 ? 5.57 -5.961 0.064 1 96.44 87 ILE B C 1
ATOM 1502 O O . ILE B 1 87 ? 6.559 -5.875 0.798 1 96.44 87 ILE B O 1
ATOM 1506 N N . SER B 1 88 ? 4.98 -7.105 -0.208 1 96.56 88 SER B N 1
ATOM 1507 C CA . SER B 1 88 ? 5.484 -8.359 0.347 1 96.56 88 SER B CA 1
ATOM 1508 C C . SER B 1 88 ? 5.188 -9.531 -0.57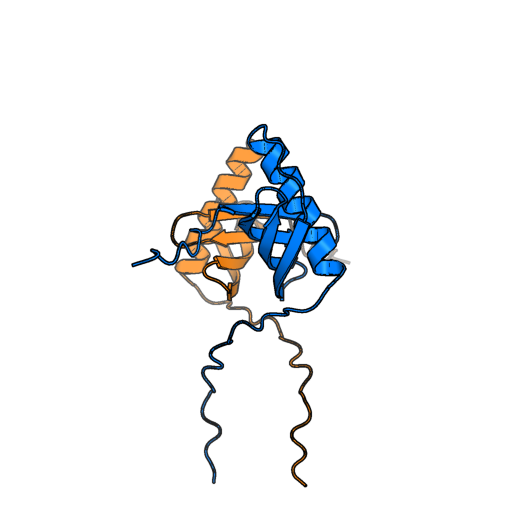9 1 96.56 88 SER B C 1
ATOM 1510 O O . SER B 1 88 ? 4.266 -9.469 -1.395 1 96.56 88 SER B O 1
ATOM 1512 N N . PHE B 1 89 ? 5.988 -10.523 -0.434 1 97.75 89 PHE B N 1
ATOM 1513 C CA . PHE B 1 89 ? 5.891 -11.789 -1.159 1 97.75 89 PHE B CA 1
ATOM 1514 C C . PHE B 1 89 ? 6.348 -12.945 -0.285 1 97.75 89 PHE B C 1
ATOM 1516 O O . PHE B 1 89 ? 7.539 -13.094 -0.008 1 97.75 89 PHE B O 1
ATOM 1523 N N . LEU B 1 90 ? 5.375 -13.781 0.089 1 97.5 90 LEU B N 1
ATOM 1524 C CA . LEU B 1 90 ? 5.676 -14.812 1.072 1 97.5 90 LEU B CA 1
ATOM 1525 C C . LEU B 1 90 ? 5.223 -16.188 0.573 1 97.5 90 LEU B C 1
ATOM 1527 O O . LEU B 1 90 ? 4.125 -16.328 0.031 1 97.5 90 LEU B O 1
ATOM 1531 N N . GLN B 1 91 ? 6.078 -17.109 0.732 1 98.06 91 GLN B N 1
ATOM 1532 C CA . GLN B 1 91 ? 5.66 -18.484 0.45 1 98.06 91 GLN B CA 1
ATOM 1533 C C . GLN B 1 91 ? 4.699 -19 1.52 1 98.06 91 GLN B C 1
ATOM 1535 O O . GLN B 1 91 ? 4.953 -18.844 2.717 1 98.06 91 GLN B O 1
ATOM 1540 N N . LEU B 1 92 ? 3.57 -19.562 1.053 1 97.5 92 LEU B N 1
ATOM 1541 C CA . LEU B 1 92 ? 2.596 -20.125 1.985 1 97.5 92 LEU B CA 1
ATOM 1542 C C . LEU B 1 92 ? 2.939 -21.562 2.338 1 97.5 92 LEU B C 1
ATOM 1544 O O . LEU B 1 92 ? 3.523 -22.281 1.525 1 97.5 92 LEU B O 1
ATOM 1548 N N . PRO B 1 93 ? 2.613 -21.906 3.65 1 93.44 93 PRO B N 1
ATOM 1549 C CA . PRO B 1 93 ? 2.895 -23.297 4.008 1 93.44 93 PRO B CA 1
ATOM 1550 C C . PRO B 1 93 ? 2.096 -24.297 3.172 1 93.44 93 PRO B C 1
ATOM 1552 O O . PRO B 1 93 ? 0.951 -24.016 2.803 1 93.44 93 PRO B O 1
ATOM 1555 N N . GLY B 1 94 ? 2.752 -25.125 2.559 1 79.69 94 GLY B N 1
ATOM 1556 C CA . GLY B 1 94 ? 2.076 -26.172 1.803 1 79.69 94 GLY B CA 1
ATOM 1557 C C . GLY B 1 94 ? 1.059 -26.938 2.623 1 79.69 94 GLY B C 1
ATOM 1558 O O . GLY B 1 94 ? 1.148 -26.969 3.854 1 79.69 94 GLY B O 1
ATOM 1559 N N . ASN B 1 95 ? -0.203 -26.781 2.295 1 54.25 95 ASN B N 1
ATOM 1560 C CA . ASN B 1 95 ? -1.051 -27.75 2.963 1 54.25 95 ASN B CA 1
ATOM 1561 C C . ASN B 1 95 ? -0.43 -29.141 2.93 1 54.25 95 ASN B C 1
ATOM 1563 O O . ASN B 1 95 ? -0.606 -29.891 1.961 1 54.25 95 ASN B O 1
ATOM 1567 N N . ASP B 1 96 ? 0.823 -29.281 3.188 1 47.09 96 ASP B N 1
ATOM 1568 C CA . ASP B 1 96 ? 1.126 -30.688 3.469 1 47.09 96 ASP B CA 1
ATOM 1569 C C . ASP B 1 96 ? 0.162 -31.266 4.508 1 47.09 96 ASP B C 1
ATOM 1571 O O . ASP B 1 96 ? 0.148 -30.828 5.656 1 47.09 96 ASP B O 1
ATOM 1575 N N . GLY B 1 97 ? -1.064 -31.516 4.32 1 39.31 97 GLY B N 1
ATOM 1576 C CA . GLY B 1 97 ? -1.591 -32.688 5.012 1 39.31 97 GLY B CA 1
ATOM 1577 C C . GLY B 1 97 ? -0.533 -33.719 5.309 1 39.31 97 GLY B C 1
ATOM 1578 O O . GLY B 1 97 ? 0.199 -34.156 4.414 1 39.31 97 GLY B O 1
ATOM 1579 N N . GLY B 1 98 ? 0.348 -33.719 6.312 1 38.47 98 GLY B N 1
ATOM 1580 C CA . GLY B 1 98 ? 0.772 -35 6.852 1 38.47 98 GLY B CA 1
ATOM 1581 C C . GLY B 1 98 ? -0.182 -36.125 6.523 1 38.47 98 GLY B C 1
ATOM 1582 O O . GLY B 1 98 ? -1.398 -35.969 6.664 1 38.47 98 GLY B O 1
ATOM 1583 N N . ARG B 1 99 ? -0.067 -36.938 5.453 1 34.59 99 ARG B N 1
ATOM 1584 C CA . ARG B 1 99 ? -0.537 -38.312 5.531 1 34.59 99 ARG B CA 1
ATOM 1585 C C . ARG B 1 99 ? -0.38 -38.875 6.945 1 34.59 99 ARG B C 1
ATOM 1587 O O . ARG B 1 99 ? 0.733 -39.156 7.383 1 34.59 99 ARG B O 1
ATOM 1594 N N . ALA B 1 100 ? -0.917 -38.406 8.055 1 31.05 100 ALA B N 1
ATOM 1595 C CA . ALA B 1 100 ? -1.262 -39.438 9.023 1 31.05 100 ALA B CA 1
ATOM 1596 C C . ALA B 1 100 ? -2.342 -40.344 8.469 1 31.05 100 ALA B C 1
ATOM 1598 O O . ALA B 1 100 ? -3.15 -39.938 7.629 1 31.05 100 ALA B O 1
#

Foldseek 3Di:
DPDPPPPPCPVPFDKDQDDDPVLQVVVQVQQVVVCVVVVHDWAFDGWRIKGWDDDPQKIWMWTWTATPVRWIKTWIKMDGPPDIDTPDIGTDPPPPPPPD/DPPPPPPPPPVPFDKDQDDDPVLQVVVQVQQVVVCVVVVHDWAFDGWRIKGWDDDPQKIWIWTWTATPVRWIKTWIKMDGPPDIDTPDIGTDPPPPPPPD

Solvent-accessible surface area (backbone atoms only — not comparable to full-atom values): 11976 Å² total; per-residue (Å²): 129,87,78,84,70,86,69,79,67,72,76,67,81,66,71,46,65,60,93,44,71,70,58,43,55,52,48,48,48,46,45,52,51,50,17,65,75,69,69,52,81,73,45,83,63,47,61,60,32,35,31,70,50,78,54,97,70,34,34,42,35,48,35,35,32,32,31,72,84,74,45,42,28,40,36,34,36,38,35,44,96,83,47,72,50,71,76,46,76,41,78,47,82,70,82,64,69,71,86,119,126,92,73,82,70,87,67,79,68,72,75,68,80,66,70,44,63,59,94,45,71,69,59,42,54,52,46,49,48,46,45,52,50,49,16,66,75,69,69,52,80,72,44,82,62,48,61,60,30,3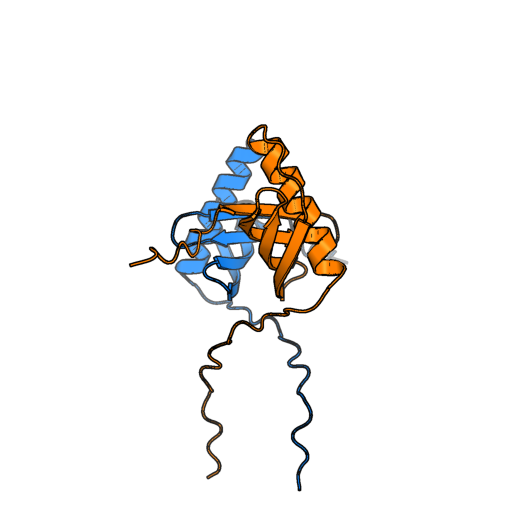5,32,71,51,78,54,97,70,35,33,41,35,48,33,36,32,33,31,72,84,74,46,43,30,40,36,33,37,37,36,42,96,85,47,70,50,73,76,46,77,42,78,48,79,68,83,64,68,71,85,121

Sequence (200 aa):
MAQVAQGVQLQSQEWVMVENKDYDRVAKYAVAEENRRKGGHLKFKCVIKGSKINQWGITLYNLIIEATNDNQYQAFVWETQSDKGLISFLQLPGNDGGRAMAQVAQGVQLQSQEWVMVENKDYDRVAKYAVAEENRRKGGHLKFKCVIKGSKINQWGITLYNLIIEATNDNQYQAFVWETQSDKGLISFLQLPGNDGGRA

Secondary structure (DSSP, 8-state):
-------------PPB-S--HHHHHHHHHHHHHHHHHHT----EEEEEEEEEEEETTEEEEEEEEEETTS-EEEEEEEE-SS-EEEEEEEEPP-------/-------------PPB-S--HHHHHHHHHHHHHHHHHHT----EEEEEEEEEEEETTEEEEEEEEEETTS-EEEEEEEE-SS-EEEEEEEEPP-------